Protein AF-A0A254NMB7-F1 (afdb_monomer)

Solvent-accessible surface area (backbone atoms only — not comparable to full-atom values): 12214 Å² total; per-residue (Å²): 80,85,93,70,48,26,60,53,84,47,63,88,70,36,55,64,56,48,55,51,39,53,51,48,52,52,51,42,55,35,35,54,48,12,36,52,38,33,51,54,47,41,54,46,44,50,55,43,41,55,53,49,50,54,44,48,53,48,48,52,51,45,47,51,51,50,59,56,57,70,42,89,87,61,52,75,69,55,46,53,52,52,34,50,51,32,39,50,50,21,53,48,44,46,46,50,66,71,66,45,54,56,96,86,42,46,47,51,48,71,43,76,28,50,62,42,78,83,78,47,64,51,72,47,76,29,53,80,62,87,64,68,57,79,45,37,66,86,57,51,71,66,51,48,51,53,22,48,54,51,52,50,52,52,45,50,53,41,52,55,50,40,54,52,39,52,55,48,36,54,52,41,52,55,49,43,52,54,48,48,56,51,36,43,71,64,33,44,45,64,62,70,62,52,50,53,51,50,52,52,50,51,52,50,51,53,51,47,52,55,48,50,52,47,61,64,46,54,60,52,59,53,54,62,69,76,103

Nearest PDB structures (foldseek):
  8cxm-assembly1_B  TM=9.038E-01  e=1.400E-15  Escherichia coli K-12
  8jmv-assembly1_A  TM=8.835E-01  e=6.145E-16  Bacillus amyloliquefaciens
  6pwb-assembly1_AR  TM=8.436E-01  e=2.310E-13  Leptospira biflexa serovar Patoc strain 'Patoc 1 (Paris)'
  6xl0-assembly1_A  TM=8.726E-01  e=6.246E-11  Caulobacter vibrioides NA1000
  6xky-assembly1_A  TM=8.806E-01  e=8.683E-11  Caulobacter vibrioides NA1000

pLDDT: mean 89.44, std 7.6, range [47.69, 96.69]

Foldseek 3Di:
DLVVLWQCDDCVSPVVLVVLLVVLVLQLVQLVVLLVLLVLLLVLLVLLLVLLVLLLVLLVVLLVLLVVLPDPPDDPVRLVVSQVSQQVSLVVNQCSQVVRDDVNHGLQDKDWRRNGNPRDTDIDHHQDPPQSHNGGSPDDSVSSVVNSVSSVVSSVSSVVSSVVSVVSSVVSVVVSVVSVVVSCVSIGDDNVVVVVVVVVVVVVVVVVVVVVVVVVCVVVVVVVVVD

Mean predicted aligned error: 8.17 Å

Sequence (227 aa):
KLSSGLRINRAADDAAGLSISEKMRGQIRGLEQAQRNVQDGISFAQTAEGAMNEVSSMLGRMKELNVQKENGTYSTSDTANIDSELKALGSQIDSIMTNTKFNNIAITSDVKIQADDNSFQITIKGVSTSGFKNLNASSKLSAISSAIEKVATQRSNLGAVQNRLEYTSNNLGTTVENLTASESRIRDTDMAKEMVALSKNNILLQASQSMLAQANQSPQGVLSLLR

Structure (mmCIF, N/CA/C/O backbone):
data_AF-A0A254NMB7-F1
#
_entry.id   AF-A0A254NMB7-F1
#
loop_
_atom_site.group_PDB
_atom_site.id
_atom_site.type_symbol
_atom_site.label_atom_id
_atom_site.label_alt_id
_atom_site.label_comp_id
_atom_site.label_asym_id
_atom_site.label_entity_id
_atom_site.label_seq_id
_atom_site.pdbx_PDB_ins_code
_atom_site.Cartn_x
_atom_site.Cartn_y
_atom_site.Cartn_z
_atom_site.occupancy
_atom_site.B_iso_or_equiv
_atom_site.auth_seq_id
_atom_site.auth_comp_id
_atom_site.auth_asym_id
_atom_site.auth_atom_id
_atom_site.pdbx_PDB_model_num
ATOM 1 N N . LYS A 1 1 ? -14.527 -4.360 38.281 1.00 77.25 1 LYS A N 1
ATOM 2 C CA . LYS A 1 1 ? -14.644 -2.956 37.838 1.00 77.25 1 LYS A CA 1
ATOM 3 C C . LYS A 1 1 ? -13.304 -2.255 38.002 1.00 77.25 1 LYS A C 1
ATOM 5 O O . LYS A 1 1 ? -12.603 -2.180 37.014 1.00 77.25 1 LYS A O 1
ATOM 10 N N . LEU A 1 2 ? -12.834 -1.945 39.216 1.00 83.38 2 LEU A N 1
ATOM 11 C CA . LEU A 1 2 ? -11.512 -1.309 39.411 1.00 83.38 2 LEU A CA 1
ATOM 12 C C . LEU A 1 2 ? -10.311 -2.116 38.888 1.00 83.38 2 LEU A C 1
ATOM 14 O O . LEU A 1 2 ? -9.462 -1.565 38.206 1.00 83.38 2 LEU A O 1
ATOM 18 N N . SER A 1 3 ? -10.254 -3.427 39.147 1.00 87.94 3 SER A N 1
ATOM 19 C CA . SER A 1 3 ? -9.149 -4.266 38.646 1.00 87.94 3 SER A CA 1
ATOM 20 C C . SER A 1 3 ? -9.195 -4.506 37.133 1.00 87.94 3 SER A C 1
ATOM 22 O O . SER A 1 3 ? -8.170 -4.847 36.556 1.00 87.94 3 SER A O 1
ATOM 24 N N . SER A 1 4 ? -10.368 -4.392 36.503 1.00 87.44 4 SER A N 1
ATOM 25 C CA . SER A 1 4 ? -10.533 -4.625 35.064 1.00 87.44 4 SER A CA 1
ATOM 26 C C . SER A 1 4 ? -10.548 -3.334 34.246 1.00 87.44 4 SER A C 1
ATOM 28 O O . SER A 1 4 ? -10.407 -3.414 33.037 1.00 87.44 4 SER A O 1
ATOM 30 N N . GLY A 1 5 ? -10.773 -2.173 34.870 1.00 90.44 5 GLY A N 1
ATOM 31 C CA . GLY A 1 5 ? -11.003 -0.890 34.192 1.00 90.44 5 GLY A CA 1
ATOM 32 C C . GLY A 1 5 ? -12.333 -0.795 33.429 1.00 90.44 5 GLY A C 1
ATOM 33 O O . GLY A 1 5 ? -12.636 0.243 32.850 1.00 90.44 5 GLY A O 1
ATOM 34 N N . LEU A 1 6 ? -13.141 -1.863 33.437 1.00 91.81 6 LEU A N 1
ATOM 35 C CA . LEU A 1 6 ? -14.352 -1.997 32.625 1.00 91.81 6 LEU A CA 1
ATOM 36 C C . LEU A 1 6 ? -15.619 -1.976 33.483 1.00 91.81 6 LEU A C 1
ATOM 38 O O . LEU A 1 6 ? -15.706 -2.640 34.527 1.00 91.81 6 LEU A O 1
ATOM 42 N N . ARG A 1 7 ? -16.622 -1.240 32.996 1.00 90.56 7 ARG A N 1
ATOM 43 C CA . ARG A 1 7 ? -17.985 -1.145 33.529 1.00 90.56 7 ARG A CA 1
ATOM 44 C C . ARG A 1 7 ? -18.768 -2.426 33.295 1.00 90.56 7 ARG A C 1
ATOM 46 O O . ARG A 1 7 ? -19.479 -2.859 34.202 1.00 90.56 7 ARG A O 1
ATOM 53 N N . ILE A 1 8 ? -18.610 -3.003 32.104 1.00 89.06 8 ILE A N 1
ATOM 54 C CA . ILE A 1 8 ? -19.305 -4.207 31.639 1.00 89.06 8 ILE A CA 1
ATOM 55 C C . ILE A 1 8 ? -18.268 -5.326 31.515 1.00 89.06 8 ILE A C 1
ATOM 57 O O . ILE A 1 8 ? -17.443 -5.320 30.598 1.00 89.06 8 ILE A O 1
ATOM 61 N N . ASN A 1 9 ? -18.289 -6.274 32.454 1.00 85.44 9 ASN A N 1
ATOM 62 C CA . ASN A 1 9 ? -17.325 -7.379 32.502 1.00 85.44 9 ASN A CA 1
ATOM 63 C C . ASN A 1 9 ? -17.981 -8.733 32.201 1.00 85.44 9 ASN A C 1
ATOM 65 O O . ASN A 1 9 ? -17.317 -9.653 31.724 1.00 85.44 9 ASN A O 1
ATOM 69 N N . ARG A 1 10 ? -19.279 -8.870 32.485 1.00 89.50 10 ARG A N 1
ATOM 70 C CA . ARG A 1 10 ? -20.093 -10.052 32.171 1.00 89.50 10 ARG A CA 1
ATOM 71 C C . ARG A 1 10 ? -21.391 -9.616 31.496 1.00 89.50 10 ARG A C 1
ATOM 73 O O . ARG A 1 10 ? -21.859 -8.504 31.712 1.00 89.50 10 ARG A O 1
ATOM 80 N N . ALA A 1 11 ? -22.023 -10.520 30.747 1.00 89.75 11 ALA A N 1
ATOM 81 C CA . ALA A 1 11 ? -23.315 -10.254 30.099 1.00 89.75 11 ALA A CA 1
ATOM 82 C C . ALA A 1 11 ? -24.433 -9.874 31.090 1.00 89.75 11 ALA A C 1
ATOM 84 O O . ALA A 1 11 ? -25.385 -9.203 30.710 1.00 89.75 11 ALA A O 1
ATOM 85 N N . ALA A 1 12 ? -24.299 -10.272 32.360 1.00 91.69 12 ALA A N 1
ATOM 86 C CA . ALA A 1 12 ? -25.220 -9.904 33.431 1.00 91.69 12 ALA A CA 1
ATOM 87 C C . ALA A 1 12 ? -25.124 -8.425 33.858 1.00 91.69 12 ALA A C 1
ATOM 89 O O . ALA A 1 12 ? -26.062 -7.928 34.471 1.00 91.69 12 ALA A O 1
ATOM 90 N N . ASP A 1 13 ? -24.017 -7.731 33.556 1.00 89.50 13 ASP A N 1
ATOM 91 C CA . ASP A 1 13 ? -23.843 -6.319 33.920 1.00 89.50 13 ASP A CA 1
ATOM 92 C C . ASP A 1 13 ? -24.641 -5.400 32.977 1.00 89.50 13 ASP A C 1
ATOM 94 O O . ASP A 1 13 ? -25.280 -4.456 33.435 1.00 89.50 13 ASP A O 1
ATOM 98 N N . ASP A 1 14 ? -24.592 -5.681 31.669 1.00 91.38 14 ASP A N 1
ATOM 99 C CA . ASP A 1 14 ? -25.371 -5.019 30.614 1.00 91.38 14 ASP A CA 1
ATOM 100 C C . ASP A 1 14 ? -25.292 -5.842 29.313 1.00 91.38 14 ASP A C 1
ATOM 102 O O . ASP A 1 14 ? -24.286 -5.822 28.596 1.00 91.38 14 ASP A O 1
ATOM 106 N N . ALA A 1 15 ? -26.356 -6.584 29.000 1.00 90.81 15 ALA A N 1
ATOM 107 C CA . ALA A 1 15 ? -26.398 -7.452 27.824 1.00 90.81 15 ALA A CA 1
ATOM 108 C C . ALA A 1 15 ? -26.393 -6.665 26.499 1.00 90.81 15 ALA A C 1
ATOM 110 O O . ALA A 1 15 ? -25.768 -7.092 25.524 1.00 90.81 15 ALA A O 1
ATOM 111 N N . ALA A 1 16 ? -27.061 -5.508 26.459 1.00 91.06 16 ALA A N 1
ATOM 112 C CA . ALA A 1 16 ? -27.144 -4.682 25.257 1.00 91.06 16 ALA A CA 1
ATOM 113 C C . ALA A 1 16 ? -25.815 -3.955 24.999 1.00 91.06 16 ALA A C 1
ATOM 115 O O . ALA A 1 16 ? -25.289 -4.008 23.884 1.00 91.06 16 ALA A O 1
ATOM 116 N N . GLY A 1 17 ? -25.228 -3.352 26.038 1.00 91.31 17 GLY A N 1
ATOM 117 C CA . GLY A 1 17 ? -23.925 -2.689 25.964 1.00 91.31 17 GLY A CA 1
ATOM 118 C C . GLY A 1 17 ? -22.784 -3.648 25.612 1.00 91.31 17 GLY A C 1
ATOM 119 O O . GLY A 1 17 ? -21.901 -3.298 24.823 1.00 91.31 17 GLY A O 1
ATOM 120 N N . LEU A 1 18 ? -22.827 -4.893 26.104 1.00 92.25 18 LEU A N 1
ATOM 121 C CA . LEU A 1 18 ? -21.862 -5.920 25.706 1.00 92.25 18 LEU A CA 1
ATOM 122 C C . LEU A 1 18 ? -21.987 -6.269 24.213 1.00 92.25 18 LEU A C 1
ATOM 124 O O . LEU A 1 18 ? -20.982 -6.316 23.513 1.00 92.25 18 LEU A O 1
ATOM 128 N N . SER A 1 19 ? -23.206 -6.456 23.694 1.00 93.56 19 SER A N 1
ATOM 129 C CA . SER A 1 19 ? -23.401 -6.772 22.270 1.00 93.56 19 SER A CA 1
ATOM 130 C C . SER A 1 19 ? -22.919 -5.647 21.346 1.00 93.56 19 SER A C 1
ATOM 132 O O . SER A 1 19 ? -22.283 -5.913 20.325 1.00 93.56 19 SER A O 1
ATOM 134 N N . ILE A 1 20 ? -23.192 -4.389 21.705 1.00 92.75 20 ILE A N 1
ATOM 135 C CA . ILE A 1 20 ? -22.761 -3.224 20.921 1.00 92.75 20 ILE A CA 1
ATOM 136 C C . ILE A 1 20 ? -21.234 -3.081 20.960 1.00 92.75 20 ILE A C 1
ATOM 138 O O . ILE A 1 20 ? -20.619 -2.900 19.911 1.00 92.75 20 ILE A O 1
ATOM 142 N N . SER A 1 21 ? -20.616 -3.206 22.139 1.00 93.06 21 SER A N 1
ATOM 143 C CA . SER A 1 21 ? -19.156 -3.089 22.276 1.00 93.06 21 SER A CA 1
ATOM 144 C C . SER A 1 21 ? -18.401 -4.208 21.554 1.00 93.06 21 SER A C 1
ATOM 146 O O . SER A 1 21 ? -17.383 -3.935 20.925 1.00 93.06 21 SER A O 1
ATOM 148 N N . GLU A 1 22 ? -18.909 -5.443 21.545 1.00 92.88 22 GLU A N 1
ATOM 149 C CA . GLU A 1 22 ? -18.295 -6.533 20.772 1.00 92.88 22 GLU A CA 1
ATOM 150 C C . GLU A 1 22 ? -18.397 -6.299 19.254 1.00 92.88 22 GLU A C 1
ATOM 152 O O . GLU A 1 22 ? -17.426 -6.535 18.533 1.00 92.88 22 GLU A O 1
ATOM 157 N N . LYS A 1 23 ? -19.515 -5.743 18.759 1.00 92.69 23 LYS A N 1
ATOM 158 C CA . LYS A 1 23 ? -19.621 -5.318 17.350 1.00 92.69 23 LYS A CA 1
ATOM 159 C C . LYS A 1 23 ? -18.624 -4.209 17.016 1.00 92.69 23 LYS A C 1
ATOM 161 O O . LYS A 1 23 ? -17.918 -4.321 16.019 1.00 92.69 23 LYS A O 1
ATOM 166 N N . MET A 1 24 ? -18.529 -3.178 17.860 1.00 94.25 24 MET A N 1
ATOM 167 C CA . MET A 1 24 ? -17.571 -2.081 17.670 1.00 94.25 24 MET A CA 1
ATOM 168 C C . MET A 1 24 ? -16.125 -2.584 17.700 1.00 94.25 24 MET A C 1
ATOM 170 O O . MET A 1 24 ? -15.329 -2.181 16.862 1.00 94.25 24 MET A O 1
ATOM 174 N N . ARG A 1 25 ? -15.781 -3.519 18.592 1.00 93.81 25 ARG A N 1
ATOM 175 C CA . ARG A 1 25 ? -14.450 -4.148 18.620 1.00 93.81 25 ARG A CA 1
ATOM 176 C C . ARG A 1 25 ? -14.144 -4.954 17.365 1.00 93.81 25 ARG A C 1
ATOM 178 O O . ARG A 1 25 ? -13.009 -4.917 16.896 1.00 93.81 25 ARG A O 1
ATOM 185 N N . GLY A 1 26 ? -15.130 -5.680 16.837 1.00 93.62 26 GLY A N 1
ATOM 186 C CA . GLY A 1 26 ? -15.008 -6.366 15.552 1.00 93.62 26 GLY A CA 1
ATOM 187 C C . GLY A 1 26 ? -14.670 -5.383 14.433 1.00 93.62 26 GLY A C 1
ATOM 188 O O . GLY A 1 26 ? -13.656 -5.553 13.761 1.00 93.62 26 GLY A O 1
ATOM 189 N N . GLN A 1 27 ? -15.449 -4.303 14.335 1.00 92.50 27 GLN A N 1
ATOM 190 C CA . GLN A 1 27 ? -15.246 -3.243 13.345 1.00 92.50 27 GLN A CA 1
ATOM 191 C C . GLN A 1 27 ? -13.888 -2.551 13.496 1.00 92.50 27 GLN A C 1
ATOM 193 O O . GLN A 1 27 ? -13.180 -2.393 12.512 1.00 92.50 27 GLN A O 1
ATOM 198 N N . ILE A 1 28 ? -13.479 -2.186 14.715 1.00 93.88 28 ILE A N 1
ATOM 199 C CA . ILE A 1 28 ? -12.174 -1.556 14.976 1.00 93.88 28 ILE A CA 1
ATOM 200 C C . ILE A 1 28 ? -11.036 -2.451 14.479 1.00 93.88 28 ILE A C 1
ATOM 202 O O . ILE A 1 28 ? -10.184 -1.992 13.724 1.00 93.88 28 ILE A O 1
ATOM 206 N N . ARG A 1 29 ? -11.053 -3.748 14.815 1.00 93.69 29 ARG A N 1
ATOM 207 C CA . ARG A 1 29 ? -10.028 -4.698 14.348 1.00 93.69 29 ARG A CA 1
ATOM 208 C C . ARG A 1 29 ? -10.033 -4.858 12.827 1.00 93.69 29 ARG A C 1
ATOM 210 O O . ARG A 1 29 ? -8.962 -4.951 12.226 1.00 93.69 29 ARG A O 1
ATOM 217 N N . GLY A 1 30 ? -11.219 -4.893 12.215 1.00 93.62 30 GLY A N 1
ATOM 218 C CA . GLY A 1 30 ? -11.382 -4.944 10.762 1.00 93.62 30 GLY A CA 1
ATOM 219 C C . GLY A 1 30 ? -10.795 -3.708 10.077 1.00 93.62 30 GLY A C 1
ATOM 220 O O . GLY A 1 30 ? -9.983 -3.836 9.161 1.00 93.62 30 GLY A O 1
ATOM 221 N N . LEU A 1 31 ? -11.123 -2.514 10.575 1.00 93.38 31 LEU A N 1
ATOM 222 C CA . LEU A 1 31 ? -10.647 -1.234 10.047 1.00 93.38 31 LEU A CA 1
ATOM 223 C C . LEU A 1 31 ? -9.141 -1.022 10.267 1.00 93.38 31 LEU A C 1
ATOM 225 O O . LEU A 1 31 ? -8.463 -0.535 9.366 1.00 93.38 31 LEU A O 1
ATOM 229 N N . GLU A 1 32 ? -8.586 -1.439 11.407 1.00 94.31 32 GLU A N 1
ATOM 230 C CA . GLU A 1 32 ? -7.135 -1.422 11.643 1.00 94.31 32 GLU A CA 1
ATOM 231 C C . GLU A 1 32 ? -6.387 -2.333 10.658 1.00 94.31 32 GLU A C 1
ATOM 233 O O . GLU A 1 32 ? -5.324 -1.973 10.148 1.00 94.31 32 GLU A O 1
ATOM 238 N N . GLN A 1 33 ? -6.934 -3.520 10.365 1.00 94.44 33 GLN A N 1
ATOM 239 C CA . GLN A 1 33 ? -6.365 -4.394 9.340 1.00 94.44 33 GLN A CA 1
ATOM 240 C C . GLN A 1 33 ? -6.514 -3.783 7.944 1.00 94.44 33 GLN A C 1
ATOM 242 O O . GLN A 1 33 ? -5.568 -3.837 7.162 1.00 94.44 33 GLN A O 1
ATOM 247 N N . ALA A 1 34 ? -7.658 -3.167 7.639 1.00 94.25 34 ALA A N 1
ATOM 248 C CA . ALA A 1 34 ? -7.861 -2.452 6.385 1.00 94.25 34 ALA A CA 1
ATOM 249 C C . ALA A 1 34 ? -6.854 -1.303 6.218 1.00 94.25 34 ALA A C 1
ATOM 251 O O . ALA A 1 34 ? -6.295 -1.140 5.137 1.00 94.25 34 ALA A O 1
ATOM 252 N N . GLN A 1 35 ? -6.546 -0.559 7.284 1.00 94.06 35 GLN A N 1
ATOM 253 C CA . GLN A 1 35 ? -5.537 0.500 7.257 1.00 94.06 35 GLN A CA 1
ATOM 254 C C . GLN A 1 35 ? -4.141 -0.054 6.939 1.00 94.06 35 GLN A C 1
ATOM 256 O O . GLN A 1 35 ? -3.446 0.508 6.093 1.00 94.06 35 GLN A O 1
ATOM 261 N N . ARG A 1 36 ? -3.749 -1.184 7.546 1.00 94.44 36 ARG A N 1
ATOM 262 C CA . ARG A 1 36 ? -2.491 -1.875 7.205 1.00 94.44 36 ARG A CA 1
ATOM 263 C C . ARG A 1 36 ? -2.471 -2.331 5.745 1.00 94.44 36 ARG A C 1
ATOM 265 O O . ARG A 1 36 ? -1.516 -2.042 5.035 1.00 94.44 36 ARG A O 1
ATOM 272 N N . ASN A 1 37 ? -3.558 -2.934 5.262 1.00 93.31 37 ASN A N 1
ATOM 273 C CA . ASN A 1 37 ? -3.672 -3.339 3.857 1.00 93.31 37 ASN A CA 1
ATOM 274 C C . ASN A 1 37 ? -3.543 -2.135 2.901 1.00 93.31 37 ASN A C 1
ATOM 276 O O . ASN A 1 37 ? -2.936 -2.243 1.837 1.00 93.31 37 ASN A O 1
ATOM 280 N N . VAL A 1 38 ? -4.123 -0.983 3.260 1.00 94.75 38 VAL A N 1
ATOM 281 C CA . VAL A 1 38 ? -4.009 0.266 2.491 1.00 94.75 38 VAL A CA 1
ATOM 282 C C . VAL A 1 38 ? -2.561 0.756 2.454 1.00 94.75 38 VAL A C 1
ATOM 284 O O . VAL A 1 38 ? -2.094 1.140 1.382 1.00 94.75 38 VAL A O 1
ATOM 287 N N . GLN A 1 39 ? -1.834 0.688 3.572 1.00 94.69 39 GLN A N 1
ATOM 288 C CA . GLN A 1 39 ? -0.406 1.022 3.626 1.00 94.69 39 GLN A CA 1
ATOM 289 C C . GLN A 1 39 ? 0.436 0.088 2.746 1.00 94.69 39 GLN A C 1
ATOM 291 O O . GLN A 1 39 ? 1.246 0.574 1.957 1.00 94.69 39 GLN A O 1
ATOM 296 N N . ASP A 1 40 ? 0.178 -1.223 2.783 1.00 94.81 40 ASP A N 1
ATOM 297 C CA . ASP A 1 40 ? 0.832 -2.187 1.888 1.00 94.81 40 ASP A CA 1
ATOM 298 C C . ASP A 1 40 ? 0.542 -1.868 0.410 1.00 94.81 40 ASP A C 1
ATOM 300 O O . ASP A 1 40 ? 1.425 -1.947 -0.449 1.00 94.81 40 ASP A O 1
ATOM 304 N N . GLY A 1 41 ? -0.690 -1.444 0.106 1.00 93.56 41 GLY A N 1
ATOM 305 C CA . GLY A 1 41 ? -1.085 -0.969 -1.219 1.00 93.56 41 GLY A CA 1
ATOM 306 C C . GLY A 1 41 ? -0.312 0.272 -1.674 1.00 93.56 41 GLY A C 1
ATOM 307 O O . GLY A 1 41 ? 0.096 0.347 -2.835 1.00 93.56 41 GLY A O 1
ATOM 308 N N . ILE A 1 42 ? -0.063 1.223 -0.767 1.00 94.31 42 ILE A N 1
ATOM 309 C CA . ILE A 1 42 ? 0.774 2.402 -1.039 1.00 94.31 42 ILE A CA 1
ATOM 310 C C . ILE A 1 42 ? 2.209 1.961 -1.345 1.00 94.31 42 ILE A C 1
ATOM 312 O O . ILE A 1 42 ? 2.765 2.375 -2.363 1.00 94.31 42 ILE A O 1
ATOM 316 N N . SER A 1 43 ? 2.791 1.067 -0.539 1.00 95.44 43 SER A N 1
ATOM 317 C CA . SER A 1 43 ? 4.144 0.544 -0.773 1.00 95.44 43 SER A CA 1
ATOM 318 C C . SER A 1 43 ? 4.270 -0.205 -2.105 1.00 95.44 43 SER A C 1
ATOM 320 O O . SER A 1 43 ? 5.263 -0.037 -2.823 1.00 95.44 43 SER A O 1
ATOM 322 N N . PHE A 1 44 ? 3.249 -0.980 -2.490 1.00 94.25 44 PHE A N 1
ATOM 323 C CA . PHE A 1 44 ? 3.188 -1.618 -3.806 1.00 94.25 44 PHE A CA 1
ATOM 324 C C . PHE A 1 44 ? 3.182 -0.576 -4.935 1.00 94.25 44 PHE A C 1
ATOM 326 O O . PHE A 1 44 ? 3.976 -0.669 -5.876 1.00 94.25 44 PHE A O 1
ATOM 333 N N . ALA A 1 45 ? 2.319 0.440 -4.833 1.00 93.06 45 ALA A N 1
ATOM 334 C CA . ALA A 1 45 ? 2.206 1.492 -5.840 1.00 93.06 45 ALA A CA 1
ATOM 335 C C . ALA A 1 45 ? 3.494 2.327 -5.965 1.00 93.06 45 ALA A C 1
ATOM 337 O O . ALA A 1 45 ? 3.882 2.665 -7.082 1.00 93.06 45 ALA A O 1
ATOM 338 N N . GLN A 1 46 ? 4.182 2.612 -4.856 1.00 94.44 46 GLN A N 1
ATOM 339 C CA . GLN A 1 46 ? 5.481 3.299 -4.848 1.00 94.44 46 GLN A CA 1
ATOM 340 C C . GLN A 1 46 ? 6.585 2.452 -5.491 1.00 94.44 46 GLN A C 1
ATOM 342 O O . GLN A 1 46 ? 7.388 2.965 -6.268 1.00 94.44 46 GLN A O 1
ATOM 347 N N . THR A 1 47 ? 6.599 1.140 -5.231 1.00 94.62 47 THR A N 1
ATOM 348 C CA . THR A 1 47 ? 7.551 0.215 -5.870 1.00 94.62 47 THR A CA 1
ATOM 349 C C . THR A 1 47 ? 7.359 0.198 -7.390 1.00 94.62 47 THR A C 1
ATOM 351 O O . THR A 1 47 ? 8.328 0.260 -8.150 1.00 94.62 47 THR A O 1
ATOM 354 N N . ALA A 1 48 ? 6.102 0.161 -7.845 1.00 93.25 48 ALA A N 1
ATOM 355 C CA . ALA A 1 48 ? 5.773 0.248 -9.264 1.00 93.25 48 ALA A CA 1
ATOM 356 C C . ALA A 1 48 ? 6.161 1.610 -9.865 1.00 93.25 48 ALA A C 1
ATOM 358 O O . ALA A 1 48 ? 6.729 1.655 -10.956 1.00 93.25 48 ALA A O 1
ATOM 359 N N . GLU A 1 49 ? 5.905 2.714 -9.161 1.00 93.12 49 GLU A N 1
ATOM 360 C CA . GLU A 1 49 ? 6.273 4.055 -9.621 1.00 93.12 49 GLU A CA 1
ATOM 361 C C . GLU A 1 49 ? 7.792 4.232 -9.748 1.00 93.12 49 GLU A C 1
ATOM 363 O O . GLU A 1 49 ? 8.255 4.764 -10.759 1.00 93.12 49 GLU A O 1
ATOM 368 N N . GLY A 1 50 ? 8.570 3.742 -8.780 1.00 94.06 50 GLY A N 1
ATOM 369 C CA . GLY A 1 50 ? 10.032 3.777 -8.833 1.00 94.06 50 GLY A CA 1
ATOM 370 C C . GLY A 1 50 ? 10.573 3.060 -10.071 1.00 94.06 50 GLY A C 1
ATOM 371 O O . GLY A 1 50 ? 11.368 3.627 -10.820 1.00 94.06 50 GLY A O 1
ATOM 372 N N . ALA A 1 51 ? 10.059 1.862 -10.363 1.00 93.12 51 ALA A N 1
ATOM 373 C CA . ALA A 1 51 ? 10.404 1.144 -11.590 1.00 93.12 51 ALA A CA 1
ATOM 374 C C . ALA A 1 51 ? 10.004 1.919 -12.859 1.00 93.12 51 ALA A C 1
ATOM 376 O O . ALA A 1 51 ? 10.769 1.969 -13.822 1.00 93.12 51 ALA A O 1
ATOM 377 N N . MET A 1 52 ? 8.835 2.567 -12.864 1.00 92.44 52 MET A N 1
ATOM 378 C CA . MET A 1 52 ? 8.397 3.400 -13.992 1.00 92.44 52 MET A CA 1
ATOM 379 C C . MET A 1 52 ? 9.258 4.649 -14.183 1.00 92.44 52 MET A C 1
ATOM 381 O O . MET A 1 52 ? 9.401 5.121 -15.313 1.00 92.44 52 MET A O 1
ATOM 385 N N . ASN A 1 53 ? 9.837 5.190 -13.113 1.00 94.19 53 ASN A N 1
ATOM 386 C CA . ASN A 1 53 ? 10.752 6.318 -13.207 1.00 94.19 53 ASN A CA 1
ATOM 387 C C . ASN A 1 53 ? 12.056 5.917 -13.914 1.00 94.19 53 ASN A C 1
ATOM 389 O O . ASN A 1 53 ? 12.471 6.593 -14.853 1.00 94.19 53 ASN A O 1
ATOM 393 N N . GLU A 1 54 ? 12.633 4.767 -13.554 1.00 94.50 54 GLU A N 1
ATOM 394 C CA . GLU A 1 54 ? 13.818 4.223 -14.232 1.00 94.50 54 GLU A CA 1
ATOM 395 C C . GLU A 1 54 ? 13.545 3.907 -15.708 1.00 94.50 54 GLU A C 1
ATOM 397 O O . GLU A 1 54 ? 14.323 4.279 -16.590 1.00 94.50 54 GLU A O 1
ATOM 402 N N . VAL A 1 55 ? 12.391 3.298 -16.009 1.00 93.06 55 VAL A N 1
ATOM 403 C CA . VAL A 1 55 ? 11.963 3.060 -17.397 1.00 93.06 55 VAL A CA 1
ATOM 404 C C . VAL A 1 55 ? 11.824 4.376 -18.166 1.00 93.06 55 VAL A C 1
ATOM 406 O O . VAL A 1 55 ? 12.290 4.470 -19.300 1.00 93.06 55 VAL A O 1
ATOM 409 N N . SER A 1 56 ? 11.245 5.415 -17.560 1.00 93.62 56 SER A N 1
ATOM 410 C CA . SER A 1 56 ? 11.121 6.737 -18.185 1.00 93.62 56 SER A CA 1
ATOM 411 C C . SER A 1 56 ? 12.485 7.359 -18.506 1.00 93.62 56 SER A C 1
ATOM 413 O O . SER A 1 56 ? 12.659 7.904 -19.598 1.00 93.62 56 SER A O 1
ATOM 415 N N . SER A 1 57 ? 13.454 7.267 -17.591 1.00 95.25 57 SER A N 1
ATOM 416 C CA . SER A 1 57 ? 14.819 7.773 -17.796 1.00 95.25 57 SER A CA 1
ATOM 417 C C . SER A 1 57 ? 15.530 7.038 -18.934 1.00 95.25 57 SER A C 1
ATOM 419 O O . SER A 1 57 ? 16.103 7.674 -19.822 1.00 95.25 57 SER A O 1
ATOM 421 N N . MET A 1 58 ? 15.424 5.704 -18.974 1.00 93.81 58 MET A N 1
ATOM 422 C CA . MET A 1 58 ? 15.991 4.898 -20.059 1.00 93.81 58 MET A CA 1
ATOM 423 C C . MET A 1 58 ? 15.336 5.202 -21.408 1.00 93.81 58 MET A C 1
ATOM 425 O O . MET A 1 58 ? 16.044 5.351 -22.399 1.00 93.81 58 MET A O 1
ATOM 429 N N . LEU A 1 59 ? 14.011 5.364 -21.467 1.00 92.31 59 LEU A N 1
ATOM 430 C CA . LEU A 1 59 ? 13.319 5.757 -22.700 1.00 92.31 59 LEU A CA 1
ATOM 431 C C . LEU A 1 59 ? 13.735 7.153 -23.180 1.00 92.31 59 LEU A C 1
ATOM 433 O O . LEU A 1 59 ? 13.870 7.369 -24.385 1.00 92.31 59 LEU A O 1
ATOM 437 N N . GLY A 1 60 ? 13.973 8.089 -22.256 1.00 93.88 60 GLY A N 1
ATOM 438 C CA . GLY A 1 60 ? 14.545 9.400 -22.566 1.00 93.88 60 GLY A CA 1
ATOM 439 C C . GLY A 1 60 ? 15.928 9.282 -23.210 1.00 93.88 60 GLY A C 1
ATOM 440 O O . GLY A 1 60 ? 16.160 9.863 -24.271 1.00 93.88 60 GLY A O 1
ATOM 441 N N . ARG A 1 61 ? 16.804 8.447 -22.637 1.00 94.88 61 ARG A N 1
ATOM 442 C CA . ARG A 1 61 ? 18.124 8.143 -23.208 1.00 94.88 61 ARG A CA 1
ATOM 443 C C . ARG A 1 61 ? 18.024 7.453 -24.571 1.00 94.88 61 ARG A C 1
ATOM 445 O O . ARG A 1 61 ? 18.715 7.841 -25.507 1.00 94.88 61 ARG A O 1
ATOM 452 N N . MET A 1 62 ? 17.123 6.482 -24.729 1.00 92.69 62 MET A N 1
ATOM 453 C CA . MET A 1 62 ? 16.884 5.827 -26.021 1.00 92.69 62 MET A CA 1
ATOM 454 C C . MET A 1 62 ? 16.399 6.821 -27.082 1.00 92.69 62 MET A C 1
ATOM 456 O O . MET A 1 62 ? 16.784 6.715 -28.244 1.00 92.69 62 MET A O 1
ATOM 460 N N . LYS A 1 63 ? 15.576 7.806 -26.700 1.00 92.19 63 LYS A N 1
ATOM 461 C CA . LYS A 1 63 ? 15.132 8.873 -27.602 1.00 92.19 63 LYS A CA 1
ATOM 462 C C . LYS A 1 63 ? 16.304 9.742 -28.062 1.00 92.19 63 LYS A C 1
ATOM 464 O O . LYS A 1 63 ? 16.395 10.021 -29.253 1.00 92.19 63 LYS A O 1
ATOM 469 N N . GLU A 1 64 ? 17.183 10.145 -27.145 1.00 93.00 64 GLU A N 1
ATOM 470 C CA . GLU A 1 64 ? 18.396 10.918 -27.450 1.00 93.00 64 GLU A CA 1
ATOM 471 C C . GLU A 1 64 ? 19.294 10.174 -28.448 1.00 93.00 64 GLU A C 1
ATOM 473 O O . GLU A 1 64 ? 19.630 10.713 -29.501 1.00 93.00 64 GLU A O 1
ATOM 478 N N . LEU A 1 65 ? 19.592 8.904 -28.163 1.00 92.00 65 LEU A N 1
ATOM 479 C CA . LEU A 1 65 ? 20.409 8.042 -29.017 1.00 92.00 65 LEU A CA 1
ATOM 480 C C . LEU A 1 65 ? 19.791 7.828 -30.402 1.00 92.00 65 LEU A C 1
ATOM 482 O O . LEU A 1 65 ? 20.500 7.863 -31.404 1.00 92.00 65 LEU A O 1
ATOM 486 N N . ASN A 1 66 ? 18.468 7.655 -30.484 1.00 89.50 66 ASN A N 1
ATOM 487 C CA . ASN A 1 66 ? 17.786 7.555 -31.772 1.00 89.50 66 ASN A CA 1
ATOM 488 C C . ASN A 1 66 ? 17.885 8.857 -32.572 1.00 89.50 66 ASN A C 1
ATOM 490 O O . ASN A 1 66 ? 18.146 8.806 -33.766 1.00 89.50 66 ASN A O 1
ATOM 494 N N . VAL A 1 67 ? 17.714 10.021 -31.939 1.00 90.69 67 VAL A N 1
ATOM 495 C CA . VAL A 1 67 ? 17.894 11.315 -32.623 1.00 90.69 67 VAL A CA 1
ATOM 496 C C . VAL A 1 67 ? 19.339 11.483 -33.097 1.00 90.69 67 VAL A C 1
ATOM 498 O O . VAL A 1 67 ? 19.565 11.950 -34.211 1.00 90.69 67 VAL A O 1
ATOM 501 N N . GLN A 1 68 ? 20.312 11.059 -32.289 1.00 89.62 68 GLN A N 1
ATOM 502 C CA . GLN A 1 68 ? 21.723 11.077 -32.660 1.00 89.62 68 GLN A CA 1
ATOM 503 C C . GLN A 1 68 ? 22.002 10.162 -33.861 1.00 89.62 68 GLN A C 1
ATOM 505 O O . GLN A 1 68 ? 22.673 10.579 -34.800 1.00 89.62 68 GLN A O 1
ATOM 510 N N . LYS A 1 69 ? 21.450 8.945 -33.871 1.00 87.56 69 LYS A N 1
ATOM 511 C CA . LYS A 1 69 ? 21.604 7.974 -34.964 1.00 87.56 69 LYS A CA 1
ATOM 512 C C . LYS A 1 69 ? 21.058 8.482 -36.302 1.00 87.56 69 LYS A C 1
ATOM 514 O O . LYS A 1 69 ? 21.640 8.184 -37.339 1.00 87.56 69 LYS A O 1
ATOM 519 N N . GLU A 1 70 ? 19.961 9.237 -36.283 1.00 86.00 70 GLU A N 1
ATOM 520 C CA . GLU A 1 70 ? 19.346 9.810 -37.493 1.00 86.00 70 GLU A CA 1
ATOM 521 C C . GLU A 1 70 ? 20.183 10.947 -38.112 1.00 86.00 70 GLU A C 1
ATOM 523 O O . GLU A 1 70 ? 19.906 11.395 -39.226 1.00 86.00 70 GLU A O 1
ATOM 528 N N . ASN A 1 71 ? 21.224 11.427 -37.423 1.00 86.12 71 ASN A N 1
ATOM 529 C CA . ASN A 1 71 ? 22.123 12.427 -37.978 1.00 86.12 71 ASN A CA 1
ATOM 530 C C . ASN A 1 71 ? 23.086 11.800 -39.005 1.00 86.12 71 ASN A C 1
ATOM 532 O O . ASN A 1 71 ? 23.873 10.908 -38.689 1.00 86.12 71 ASN A O 1
ATOM 536 N N . GLY A 1 72 ? 23.084 12.324 -40.232 1.00 85.06 72 GLY A N 1
ATOM 537 C CA . GLY A 1 72 ? 23.853 11.782 -41.361 1.00 85.06 72 GLY A CA 1
ATOM 538 C C . GLY A 1 72 ? 25.375 11.974 -41.295 1.00 85.06 72 GLY A C 1
ATOM 539 O O . GLY A 1 72 ? 26.068 11.592 -42.232 1.00 85.06 72 GLY A O 1
ATOM 540 N N . THR A 1 73 ? 25.911 12.579 -40.232 1.00 88.38 73 THR A N 1
ATOM 541 C CA . THR A 1 73 ? 27.357 12.817 -40.065 1.00 88.38 73 THR A CA 1
ATOM 542 C C . THR A 1 73 ? 28.105 11.654 -39.410 1.00 88.38 73 THR A C 1
ATOM 544 O O . THR A 1 73 ? 29.329 11.704 -39.319 1.00 88.38 73 THR A O 1
ATOM 547 N N . TYR A 1 74 ? 27.398 10.642 -38.902 1.00 89.25 74 TYR A N 1
ATOM 548 C CA . TYR A 1 74 ? 28.005 9.505 -38.208 1.00 89.25 74 TYR A CA 1
ATOM 549 C C . TYR A 1 74 ? 28.426 8.394 -39.170 1.00 89.25 74 TYR A C 1
ATOM 551 O O . TYR A 1 74 ? 27.756 8.123 -40.167 1.00 89.25 74 TYR A O 1
ATOM 559 N N . SER A 1 75 ? 29.539 7.725 -38.858 1.00 91.06 75 SER A N 1
ATOM 560 C CA . SER A 1 75 ? 29.974 6.559 -39.626 1.00 91.06 75 SER A CA 1
ATOM 561 C C . SER A 1 75 ? 29.107 5.333 -39.311 1.00 91.06 75 SER A C 1
ATOM 563 O O . SER A 1 75 ? 28.420 5.259 -38.288 1.00 91.06 75 SER A O 1
ATOM 565 N N . THR A 1 76 ? 29.176 4.309 -40.162 1.00 89.06 76 THR A N 1
ATOM 566 C CA . THR A 1 76 ? 28.492 3.028 -39.918 1.00 89.06 76 THR A CA 1
ATOM 567 C C . THR A 1 76 ? 28.949 2.364 -38.615 1.00 89.06 76 THR A C 1
ATOM 569 O O . THR A 1 76 ? 28.130 1.772 -37.917 1.00 89.06 76 THR A O 1
ATOM 572 N N . SER A 1 77 ? 30.221 2.522 -38.235 1.00 90.88 77 SER A N 1
ATOM 573 C CA . SER A 1 77 ? 30.753 2.035 -36.956 1.00 90.88 77 SER A CA 1
ATOM 574 C C . SER A 1 77 ? 30.130 2.757 -35.755 1.00 90.88 77 SER A C 1
ATOM 576 O O . SER A 1 77 ? 29.800 2.119 -34.757 1.00 90.88 77 SER A O 1
ATOM 578 N N . ASP A 1 78 ? 29.930 4.073 -35.846 1.00 91.19 78 ASP A N 1
ATOM 579 C CA . ASP A 1 78 ? 29.350 4.865 -34.753 1.00 91.19 78 ASP A CA 1
ATOM 580 C C . ASP A 1 78 ? 27.879 4.503 -34.534 1.00 91.19 78 ASP A C 1
ATOM 582 O O . ASP A 1 78 ? 27.448 4.258 -33.407 1.00 91.19 78 ASP A O 1
ATOM 586 N N . THR A 1 79 ? 27.116 4.378 -35.625 1.00 89.88 79 THR A N 1
ATOM 587 C CA . THR A 1 79 ? 25.710 3.950 -35.552 1.00 89.88 79 THR A CA 1
ATOM 588 C C . THR A 1 79 ? 25.558 2.521 -35.015 1.00 89.88 79 THR A C 1
ATOM 590 O O . THR A 1 79 ? 24.604 2.247 -34.291 1.00 89.88 79 THR A O 1
ATOM 593 N N . ALA A 1 80 ? 26.522 1.626 -35.269 1.00 90.56 80 ALA A N 1
ATOM 594 C CA . ALA A 1 80 ? 26.526 0.272 -34.708 1.00 90.56 80 ALA A CA 1
ATOM 595 C C . ALA A 1 80 ? 26.777 0.248 -33.185 1.00 90.56 80 ALA A C 1
ATOM 597 O O . ALA A 1 80 ? 26.192 -0.573 -32.467 1.00 90.56 80 ALA A O 1
ATOM 598 N N . ASN A 1 81 ? 27.609 1.162 -32.677 1.00 90.88 81 ASN A N 1
ATOM 599 C CA . ASN A 1 81 ? 27.820 1.331 -31.237 1.00 90.88 81 ASN A CA 1
ATOM 600 C C . ASN A 1 81 ? 26.553 1.867 -30.552 1.00 90.88 81 ASN A C 1
ATOM 602 O O . ASN A 1 81 ? 26.123 1.309 -29.541 1.00 90.88 81 ASN A O 1
ATOM 606 N N . ILE A 1 82 ? 25.900 2.868 -31.155 1.00 91.00 82 ILE A N 1
ATOM 607 C CA . ILE A 1 82 ? 24.608 3.397 -30.684 1.00 91.00 82 ILE A CA 1
ATOM 608 C C . ILE A 1 82 ? 23.541 2.290 -30.663 1.00 91.00 82 ILE A C 1
ATOM 610 O O . ILE A 1 82 ? 22.806 2.140 -29.686 1.00 91.00 82 ILE A O 1
ATOM 614 N N . ASP A 1 83 ? 23.491 1.454 -31.702 1.00 90.19 83 ASP A N 1
ATOM 615 C CA . ASP A 1 83 ? 22.548 0.334 -31.784 1.00 90.19 83 ASP A CA 1
ATOM 616 C C . ASP A 1 83 ? 22.757 -0.717 -30.694 1.00 90.19 83 ASP A C 1
ATOM 618 O O . ASP A 1 83 ? 21.799 -1.358 -30.249 1.00 90.19 83 ASP A O 1
ATOM 622 N N . SER A 1 84 ? 23.998 -0.896 -30.249 1.00 92.56 84 SER A N 1
ATOM 623 C CA . SER A 1 84 ? 24.324 -1.800 -29.148 1.00 92.56 84 SER A CA 1
ATOM 624 C C . SER A 1 84 ? 23.832 -1.242 -27.808 1.00 92.56 84 SER A C 1
ATOM 626 O O . SER A 1 84 ? 23.223 -1.983 -27.034 1.00 92.56 84 SER A O 1
ATOM 628 N N . GLU A 1 85 ? 23.992 0.064 -27.569 1.00 93.50 85 GLU A N 1
ATOM 629 C CA . GLU A 1 85 ? 23.450 0.748 -26.383 1.00 93.50 85 GLU A CA 1
ATOM 630 C C . GLU A 1 85 ? 21.912 0.705 -26.369 1.00 93.50 85 GLU A C 1
ATOM 632 O O . GLU A 1 85 ? 21.310 0.332 -25.362 1.00 93.50 85 GLU A O 1
ATOM 637 N N . LEU A 1 86 ? 21.258 0.969 -27.507 1.00 91.88 86 LEU A N 1
ATOM 638 C CA . LEU A 1 86 ? 19.797 0.888 -27.639 1.00 91.88 86 LEU A CA 1
ATOM 639 C C . LEU A 1 86 ? 19.247 -0.513 -27.343 1.00 91.88 86 LEU A C 1
ATOM 641 O O . LEU A 1 86 ? 18.207 -0.643 -26.696 1.00 91.88 86 LEU A O 1
ATOM 645 N N . LYS A 1 87 ? 19.934 -1.572 -27.794 1.00 92.00 87 LYS A N 1
ATOM 646 C CA . LYS A 1 87 ? 19.558 -2.961 -27.473 1.00 92.00 87 LYS A CA 1
ATOM 647 C C . LYS A 1 87 ? 19.711 -3.258 -25.981 1.00 92.00 87 LYS A C 1
ATOM 649 O O . LYS A 1 87 ? 18.832 -3.899 -25.408 1.00 92.00 87 LYS A O 1
ATOM 654 N N . ALA A 1 88 ? 20.795 -2.791 -25.359 1.00 93.12 88 ALA A N 1
ATOM 655 C CA . ALA A 1 88 ? 21.022 -2.973 -23.929 1.00 93.12 88 ALA A CA 1
ATOM 656 C C . ALA A 1 88 ? 19.948 -2.258 -23.092 1.00 93.12 88 ALA A C 1
ATOM 658 O O . ALA A 1 88 ? 19.362 -2.872 -22.201 1.00 93.12 88 ALA A O 1
ATOM 659 N N . LEU A 1 89 ? 19.623 -1.006 -23.431 1.00 93.25 89 LEU A N 1
ATOM 660 C CA . LEU A 1 89 ? 18.562 -0.234 -22.775 1.00 93.25 89 LEU A CA 1
ATOM 661 C C . LEU A 1 89 ? 17.190 -0.902 -22.926 1.00 93.25 89 LEU A C 1
ATOM 663 O O . LEU A 1 89 ? 16.471 -1.050 -21.940 1.00 93.25 89 LEU A O 1
ATOM 667 N N . GLY A 1 90 ? 16.851 -1.372 -24.129 1.00 91.25 90 GLY A N 1
ATOM 668 C CA . GLY A 1 90 ? 15.616 -2.118 -24.375 1.00 91.25 90 GLY A CA 1
ATOM 669 C C . GLY A 1 90 ? 15.502 -3.386 -23.525 1.00 91.25 90 GLY A C 1
ATOM 670 O O . GLY A 1 90 ? 14.503 -3.592 -22.837 1.00 91.25 90 GLY A O 1
ATOM 671 N N . SER A 1 91 ? 16.565 -4.196 -23.495 1.00 92.56 91 SER A N 1
ATOM 672 C CA . SER A 1 91 ? 16.626 -5.407 -22.665 1.00 92.56 91 SER A CA 1
ATOM 673 C C . SER A 1 91 ? 16.548 -5.095 -21.169 1.00 92.56 91 SER A C 1
ATOM 675 O O . SER A 1 91 ? 15.972 -5.872 -20.401 1.00 92.56 91 SER A O 1
ATOM 677 N N . GLN A 1 92 ? 17.131 -3.977 -20.734 1.00 93.25 92 GLN A N 1
ATOM 678 C CA . GLN A 1 92 ? 17.080 -3.553 -19.340 1.00 93.25 92 GLN A CA 1
ATOM 679 C C . GLN A 1 92 ? 15.670 -3.102 -18.948 1.00 93.25 92 GLN A C 1
ATOM 681 O O . GLN A 1 92 ? 15.186 -3.499 -17.889 1.00 93.25 92 GLN A O 1
ATOM 686 N N . ILE A 1 93 ? 14.974 -2.355 -19.812 1.00 92.19 93 ILE A N 1
ATOM 687 C CA . ILE A 1 93 ? 13.557 -2.004 -19.625 1.00 92.19 93 ILE A CA 1
ATOM 688 C C . ILE A 1 93 ? 12.714 -3.274 -19.459 1.00 92.19 93 ILE A C 1
ATOM 690 O O . ILE A 1 93 ? 11.960 -3.391 -18.492 1.00 92.19 93 ILE A O 1
ATOM 694 N N . ASP A 1 94 ? 12.888 -4.258 -20.344 1.00 91.00 94 ASP A N 1
ATOM 695 C CA . ASP A 1 94 ? 12.158 -5.528 -20.266 1.00 91.00 94 ASP A CA 1
ATOM 696 C C . ASP A 1 94 ? 12.485 -6.305 -18.975 1.00 91.00 94 ASP A C 1
ATOM 698 O O . ASP A 1 94 ? 11.601 -6.920 -18.365 1.00 91.00 94 ASP A O 1
ATOM 702 N N . SER A 1 95 ? 13.735 -6.233 -18.511 1.00 91.19 95 SER A N 1
ATOM 703 C CA . SER A 1 95 ? 14.185 -6.860 -17.262 1.00 91.19 95 SER A CA 1
ATOM 704 C C . SER A 1 95 ? 13.578 -6.196 -16.027 1.00 91.19 95 SER A C 1
ATOM 706 O O . SER A 1 95 ? 13.116 -6.900 -15.132 1.00 91.19 95 SER A O 1
ATOM 708 N N . ILE A 1 96 ? 13.506 -4.863 -15.975 1.00 91.94 96 ILE A N 1
ATOM 709 C CA . ILE A 1 96 ? 12.834 -4.146 -14.878 1.00 91.94 96 ILE A CA 1
ATOM 710 C C . ILE A 1 96 ? 11.352 -4.532 -14.843 1.00 91.94 96 ILE A C 1
ATOM 712 O O . ILE A 1 96 ? 10.832 -4.934 -13.805 1.00 91.94 96 ILE A O 1
ATOM 716 N N . MET A 1 97 ? 10.681 -4.533 -15.996 1.00 89.44 97 MET A N 1
ATOM 717 C CA . MET A 1 97 ? 9.258 -4.877 -16.068 1.00 89.4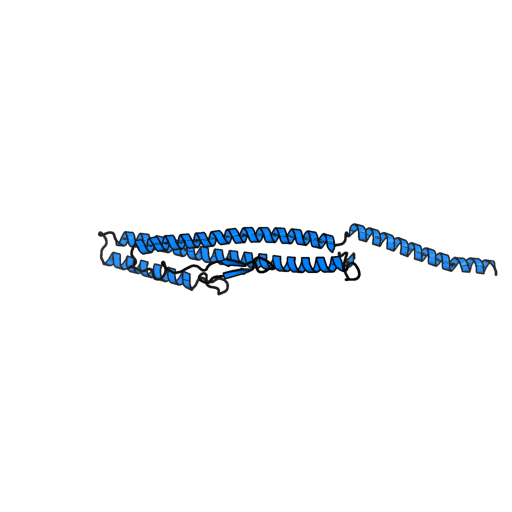4 97 MET A CA 1
ATOM 718 C C . MET A 1 97 ? 8.926 -6.308 -15.636 1.00 89.44 97 MET A C 1
ATOM 720 O O . MET A 1 97 ? 7.811 -6.567 -15.181 1.00 89.44 97 MET A O 1
ATOM 724 N N . THR A 1 98 ? 9.858 -7.245 -15.804 1.00 88.56 98 THR A N 1
ATOM 725 C CA . THR A 1 98 ? 9.656 -8.664 -15.472 1.00 88.56 98 THR A CA 1
ATOM 726 C C . THR A 1 98 ? 10.142 -9.030 -14.069 1.00 88.56 98 THR A C 1
ATOM 728 O O . THR A 1 98 ? 9.540 -9.892 -13.421 1.00 88.56 98 THR A O 1
ATOM 731 N N . ASN A 1 99 ? 11.195 -8.370 -13.581 1.00 90.56 99 ASN A N 1
ATOM 732 C CA . ASN A 1 99 ? 11.829 -8.695 -12.304 1.00 90.56 99 ASN A CA 1
ATOM 733 C C . ASN A 1 99 ? 11.348 -7.831 -11.135 1.00 90.56 99 ASN A C 1
ATOM 735 O O . ASN A 1 99 ? 11.468 -8.278 -9.993 1.00 90.56 99 ASN A O 1
ATOM 739 N N . THR A 1 100 ? 10.781 -6.642 -11.368 1.00 92.69 100 THR A N 1
ATOM 740 C CA . THR A 1 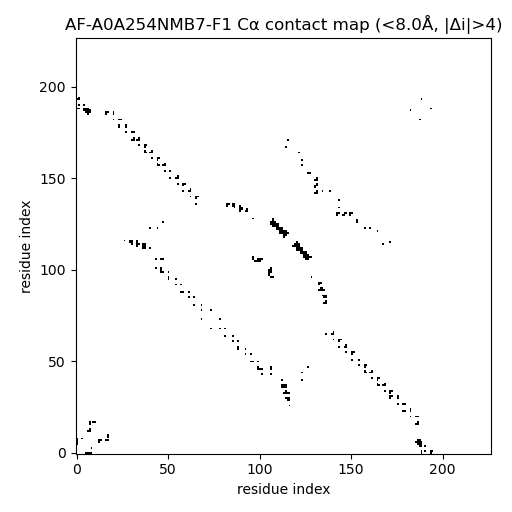100 ? 10.249 -5.824 -10.270 1.00 92.69 100 THR A CA 1
ATOM 741 C C . THR A 1 100 ? 9.001 -6.472 -9.677 1.00 92.69 100 THR A C 1
ATOM 743 O O . THR A 1 100 ? 7.948 -6.583 -10.315 1.00 92.69 100 THR A O 1
ATOM 746 N N . LYS A 1 101 ? 9.128 -6.891 -8.418 1.00 92.38 101 LYS A N 1
ATOM 747 C CA . LYS A 1 101 ? 8.077 -7.545 -7.643 1.00 92.38 101 LYS A CA 1
ATOM 748 C C . LYS A 1 101 ? 8.043 -6.971 -6.236 1.00 92.38 101 LYS A C 1
ATOM 750 O O . LYS A 1 101 ? 9.089 -6.700 -5.652 1.00 92.38 101 LYS A O 1
ATOM 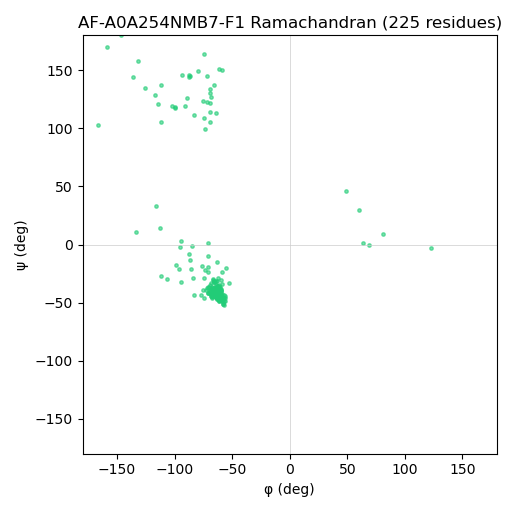755 N N . PHE A 1 102 ? 6.849 -6.860 -5.678 1.00 93.06 102 PHE A N 1
ATOM 756 C CA . PHE A 1 102 ? 6.633 -6.567 -4.268 1.00 93.06 102 PHE A CA 1
ATOM 757 C C . PHE A 1 102 ? 5.981 -7.791 -3.633 1.00 93.06 102 PHE A C 1
ATOM 759 O O . PHE A 1 102 ? 4.942 -8.247 -4.102 1.00 93.06 102 PHE A O 1
ATOM 766 N N . ASN A 1 103 ? 6.620 -8.374 -2.616 1.00 90.25 103 ASN A N 1
ATOM 767 C CA . ASN A 1 103 ? 6.166 -9.621 -1.991 1.00 90.25 103 ASN A CA 1
ATOM 768 C C . ASN A 1 103 ? 5.842 -10.740 -3.017 1.00 90.25 103 ASN A C 1
ATOM 770 O O . ASN A 1 103 ? 4.789 -11.367 -2.972 1.00 90.25 103 ASN A O 1
ATOM 774 N N . ASN A 1 104 ? 6.730 -10.946 -4.000 1.00 90.12 104 ASN A N 1
ATOM 775 C CA . ASN A 1 104 ? 6.568 -11.872 -5.138 1.00 90.12 104 ASN A CA 1
ATOM 776 C C . ASN A 1 104 ? 5.418 -11.572 -6.119 1.00 90.12 104 ASN A C 1
ATOM 778 O O . ASN A 1 104 ? 5.266 -12.290 -7.108 1.00 90.12 104 ASN A O 1
ATOM 782 N N . ILE A 1 105 ? 4.665 -10.495 -5.913 1.00 90.50 105 ILE A N 1
ATOM 783 C CA . ILE A 1 105 ? 3.624 -10.027 -6.828 1.00 90.50 105 ILE A CA 1
ATOM 784 C C . ILE A 1 105 ? 4.263 -9.064 -7.829 1.00 90.50 105 ILE A C 1
ATOM 786 O O . ILE A 1 105 ? 4.933 -8.105 -7.445 1.00 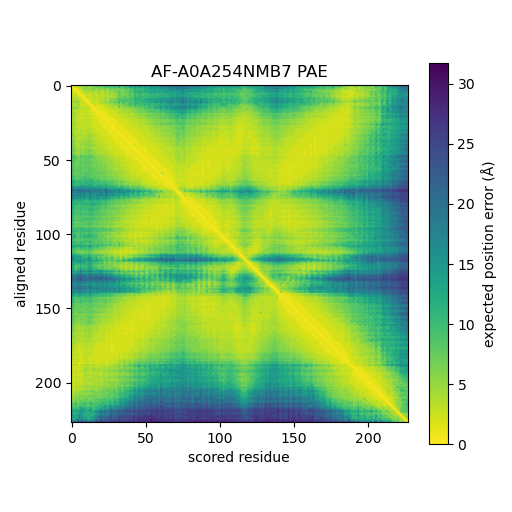90.50 105 ILE A O 1
ATOM 790 N N . ALA A 1 106 ? 4.088 -9.326 -9.123 1.00 91.06 106 ALA A N 1
ATOM 791 C CA . ALA A 1 106 ? 4.637 -8.472 -10.169 1.00 91.06 106 ALA A CA 1
ATOM 792 C C . ALA A 1 106 ? 3.880 -7.140 -10.251 1.00 91.06 106 ALA A C 1
ATOM 794 O O . ALA A 1 106 ? 2.655 -7.100 -10.140 1.00 91.06 106 ALA A O 1
ATOM 795 N N . ILE A 1 107 ? 4.591 -6.053 -10.555 1.00 89.75 107 ILE A N 1
ATOM 796 C CA . ILE A 1 107 ? 3.974 -4.726 -10.756 1.00 89.75 107 ILE A CA 1
ATOM 797 C C . ILE A 1 107 ? 3.006 -4.680 -11.954 1.00 89.75 107 ILE A C 1
ATOM 799 O O . ILE A 1 107 ? 2.225 -3.744 -12.111 1.00 89.75 107 ILE A O 1
ATOM 803 N N . THR A 1 108 ? 3.067 -5.689 -12.824 1.00 87.69 108 THR A N 1
ATOM 804 C CA . THR A 1 108 ? 2.212 -5.859 -14.004 1.00 87.69 108 THR A CA 1
ATOM 805 C C . THR A 1 108 ? 0.898 -6.575 -13.699 1.00 87.69 108 THR A C 1
ATOM 807 O O . THR A 1 108 ? -0.001 -6.554 -14.537 1.00 87.69 108 THR A O 1
ATOM 810 N N . SER A 1 109 ? 0.765 -7.199 -12.525 1.00 88.88 109 SER A N 1
ATOM 811 C CA . SER A 1 109 ? -0.487 -7.825 -12.094 1.00 88.88 109 SER A CA 1
ATOM 812 C C . SER A 1 109 ? -1.401 -6.835 -11.379 1.00 88.88 109 SER A C 1
ATOM 814 O O . SER A 1 109 ? -0.933 -5.954 -10.660 1.00 88.88 109 SER A O 1
ATOM 816 N N . ASP A 1 110 ? -2.710 -7.004 -11.568 1.00 89.81 110 ASP A N 1
ATOM 817 C CA . ASP A 1 110 ? -3.719 -6.250 -10.829 1.00 89.81 110 ASP A CA 1
ATOM 818 C C . ASP A 1 110 ? -3.726 -6.682 -9.359 1.00 89.81 110 ASP A C 1
ATOM 820 O O . ASP A 1 110 ? -3.819 -7.873 -9.048 1.00 89.81 110 ASP A O 1
ATOM 824 N N . VAL A 1 111 ? -3.687 -5.706 -8.451 1.00 90.06 111 VAL A N 1
ATOM 825 C CA . VAL A 1 111 ? -3.741 -5.944 -7.004 1.00 90.06 111 VAL A CA 1
ATOM 826 C C . VAL A 1 111 ? -4.993 -5.297 -6.434 1.00 90.06 111 VAL A C 1
ATOM 828 O O . VAL A 1 111 ? -5.269 -4.119 -6.659 1.00 90.06 111 VAL A O 1
ATOM 831 N N . LYS A 1 112 ? -5.769 -6.076 -5.680 1.00 91.06 112 LYS A N 1
ATOM 832 C CA . LYS A 1 112 ? -6.971 -5.600 -4.991 1.00 91.06 112 LYS A CA 1
ATOM 833 C C . LYS A 1 112 ? -6.656 -5.398 -3.518 1.00 91.06 112 LYS A C 1
ATOM 835 O O . LYS A 1 112 ? -6.306 -6.349 -2.827 1.00 91.06 112 LYS A O 1
ATOM 840 N N . ILE A 1 113 ? -6.806 -4.167 -3.052 1.00 91.38 113 ILE A N 1
ATOM 841 C 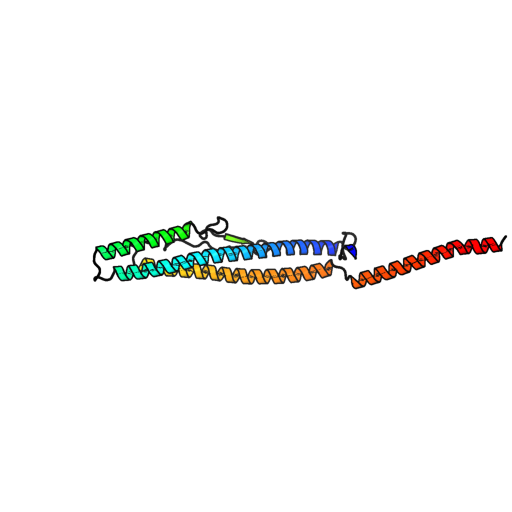CA . ILE A 1 113 ? -6.591 -3.786 -1.661 1.00 91.38 113 ILE A CA 1
ATOM 842 C C . ILE A 1 113 ? -7.945 -3.712 -0.966 1.00 91.38 113 ILE A C 1
ATOM 844 O O . ILE A 1 113 ? -8.797 -2.907 -1.345 1.00 91.38 113 ILE A O 1
ATOM 848 N N . GLN A 1 114 ? -8.143 -4.564 0.039 1.00 90.56 114 GLN A N 1
ATOM 849 C CA . GLN A 1 114 ? -9.323 -4.532 0.898 1.00 90.56 114 GLN A CA 1
ATOM 850 C C . GLN A 1 114 ? -9.197 -3.350 1.863 1.00 90.56 114 GLN A C 1
ATOM 852 O O . GLN A 1 114 ? -8.353 -3.378 2.759 1.00 90.56 114 GLN A O 1
ATOM 857 N N . ALA A 1 115 ? -10.018 -2.322 1.653 1.00 85.94 115 ALA A N 1
ATOM 858 C CA . ALA A 1 115 ? -9.896 -1.022 2.313 1.00 85.94 115 ALA A CA 1
ATOM 859 C C . ALA A 1 115 ? -11.055 -0.718 3.281 1.00 85.94 115 ALA A C 1
ATOM 861 O O . ALA A 1 115 ? -11.234 0.427 3.678 1.00 85.94 115 ALA A O 1
ATOM 862 N N . ASP A 1 116 ? -11.845 -1.733 3.639 1.00 86.25 116 ASP A N 1
ATOM 863 C CA . ASP A 1 116 ? -12.934 -1.645 4.617 1.00 86.25 116 ASP A CA 1
ATOM 864 C C . ASP A 1 116 ? -13.279 -3.038 5.185 1.00 86.25 116 ASP A C 1
ATOM 866 O O . ASP A 1 116 ? -12.841 -4.057 4.643 1.00 86.25 116 ASP A O 1
ATOM 870 N N . ASP A 1 117 ? -14.109 -3.083 6.225 1.00 78.94 117 ASP A N 1
ATOM 871 C CA . ASP A 1 117 ? -14.650 -4.292 6.866 1.00 78.94 117 ASP A CA 1
ATOM 872 C C . ASP A 1 117 ? -15.786 -4.944 6.040 1.00 78.94 117 ASP A C 1
ATOM 874 O O . ASP A 1 117 ? -16.081 -6.126 6.188 1.00 78.94 117 ASP A O 1
ATOM 878 N N . ASN A 1 118 ? -16.402 -4.205 5.102 1.00 76.00 118 ASN A N 1
ATOM 879 C CA . ASN A 1 118 ? -17.633 -4.625 4.412 1.00 76.00 118 ASN A CA 1
ATOM 880 C C . ASN A 1 118 ? -17.483 -4.844 2.887 1.00 76.00 118 ASN A C 1
ATOM 882 O O . ASN A 1 118 ? -18.422 -4.634 2.122 1.00 76.00 118 ASN A O 1
ATOM 886 N N . SER A 1 119 ? -16.310 -5.308 2.433 1.00 76.56 119 SER A N 1
ATOM 887 C CA . SER A 1 119 ? -15.985 -5.670 1.027 1.00 76.56 119 SER A CA 1
ATOM 888 C C . SER A 1 119 ? -15.616 -4.533 0.058 1.00 76.56 119 SER A C 1
ATOM 890 O O . SER A 1 119 ? -15.448 -4.786 -1.136 1.00 76.56 119 SER A O 1
ATOM 892 N N . PHE A 1 120 ? -15.410 -3.295 0.521 1.00 84.25 120 PHE A N 1
ATOM 893 C CA . PHE A 1 120 ? -14.890 -2.236 -0.355 1.00 84.25 120 PHE A CA 1
ATOM 894 C C . PHE A 1 120 ? -13.427 -2.496 -0.748 1.00 84.25 120 PHE A C 1
ATOM 896 O O . PHE A 1 120 ? -12.561 -2.693 0.108 1.00 84.25 120 PHE A O 1
ATOM 903 N N . GLN A 1 121 ? -13.151 -2.476 -2.055 1.00 88.19 121 GLN A N 1
ATOM 904 C CA . GLN A 1 121 ? -11.827 -2.750 -2.612 1.00 88.19 121 GLN A CA 1
ATOM 905 C C . GLN A 1 121 ? -11.345 -1.618 -3.513 1.00 88.19 121 GLN A C 1
ATOM 907 O O . GLN A 1 121 ? -12.061 -1.142 -4.398 1.00 88.19 121 GLN A O 1
ATOM 912 N N . ILE A 1 122 ? -10.084 -1.232 -3.332 1.00 86.75 122 ILE A N 1
ATOM 913 C CA . ILE A 1 122 ? -9.365 -0.346 -4.245 1.00 86.75 122 ILE A CA 1
ATOM 914 C C . ILE A 1 122 ? -8.487 -1.230 -5.128 1.00 86.75 122 ILE A C 1
ATOM 916 O O . ILE A 1 122 ? -7.626 -1.954 -4.640 1.00 86.75 122 ILE A O 1
ATOM 920 N N . THR A 1 123 ? -8.729 -1.204 -6.439 1.00 88.06 123 THR A N 1
ATOM 921 C CA . THR A 1 123 ? -7.906 -1.950 -7.399 1.00 88.06 123 THR A CA 1
ATOM 922 C C . THR A 1 123 ? -6.769 -1.066 -7.891 1.00 88.06 123 THR A C 1
ATOM 924 O O . THR A 1 123 ? -7.013 -0.035 -8.521 1.00 88.06 123 THR A O 1
ATOM 927 N N . ILE A 1 124 ? -5.538 -1.494 -7.634 1.00 87.69 124 ILE A N 1
ATOM 928 C CA . ILE A 1 124 ? -4.346 -0.993 -8.308 1.00 87.69 124 ILE A CA 1
ATOM 929 C C . ILE A 1 124 ? -4.253 -1.769 -9.620 1.00 87.69 124 ILE A C 1
ATOM 931 O O . ILE A 1 124 ? -4.033 -2.981 -9.617 1.00 87.69 124 ILE A O 1
ATOM 935 N N . LYS A 1 125 ? -4.473 -1.080 -10.742 1.00 86.62 125 LYS A N 1
ATOM 936 C CA . LYS A 1 125 ? -4.292 -1.692 -12.060 1.00 86.62 125 LYS A CA 1
ATOM 937 C C . LYS A 1 125 ? -2.810 -1.949 -12.301 1.00 86.62 125 LYS A C 1
ATOM 939 O O . LYS A 1 125 ? -1.989 -1.052 -12.094 1.00 86.62 125 LYS A O 1
ATOM 944 N N . GLY A 1 126 ? -2.496 -3.144 -12.780 1.00 82.44 126 GLY A N 1
ATOM 945 C CA . GLY A 1 126 ? -1.155 -3.529 -13.170 1.00 82.44 126 GLY A CA 1
ATOM 946 C C . GLY A 1 126 ? -0.607 -2.614 -14.260 1.00 82.44 126 GLY A C 1
ATOM 947 O O . GLY A 1 126 ? -1.341 -2.062 -15.089 1.00 82.44 126 GLY A O 1
ATOM 948 N N . VAL A 1 127 ? 0.712 -2.443 -14.260 1.00 82.62 127 VAL A N 1
ATOM 949 C CA . VAL A 1 127 ? 1.399 -1.733 -15.335 1.00 82.62 127 VAL A CA 1
ATOM 950 C C . VAL A 1 127 ? 1.236 -2.497 -16.641 1.00 82.62 127 VAL A C 1
ATOM 952 O O . VAL A 1 127 ? 1.791 -3.583 -16.821 1.00 82.62 127 VAL A O 1
ATOM 955 N N . SER A 1 128 ? 0.505 -1.903 -17.584 1.00 79.94 128 SER A N 1
ATOM 956 C CA . SER A 1 128 ? 0.401 -2.459 -18.927 1.00 79.94 128 SER A CA 1
ATOM 957 C C . SER A 1 128 ? 1.734 -2.321 -19.658 1.00 79.94 128 SER A C 1
ATOM 959 O O . SER A 1 128 ? 2.226 -1.217 -19.859 1.00 79.94 128 SER A O 1
ATOM 961 N N . THR A 1 129 ? 2.302 -3.444 -20.098 1.00 76.06 129 THR A N 1
ATOM 962 C CA . THR A 1 129 ? 3.560 -3.496 -20.869 1.00 76.06 129 THR A CA 1
ATOM 963 C C . THR A 1 129 ? 3.351 -3.296 -22.376 1.00 76.06 129 THR A C 1
ATOM 965 O O . THR A 1 129 ? 4.306 -3.287 -23.156 1.00 76.06 129 THR A O 1
ATOM 968 N N . SER A 1 130 ? 2.102 -3.131 -22.829 1.00 70.44 130 SER A N 1
ATOM 969 C CA . SER A 1 130 ? 1.773 -3.039 -24.252 1.00 70.44 130 SER A CA 1
ATOM 970 C C . SER A 1 130 ? 2.191 -1.686 -24.849 1.00 70.44 130 SER A C 1
ATOM 972 O O . SER A 1 130 ? 1.467 -0.688 -24.761 1.00 70.44 130 SER A O 1
ATOM 974 N N . GLY A 1 131 ? 3.343 -1.655 -25.522 1.00 70.19 131 GLY A N 1
ATOM 975 C CA . GLY A 1 131 ? 3.803 -0.508 -26.317 1.00 70.19 131 GLY A CA 1
ATOM 976 C C . GLY A 1 131 ? 5.155 0.083 -25.933 1.00 70.19 131 GLY A C 1
ATOM 977 O O . GLY A 1 131 ? 5.597 0.991 -26.621 1.00 70.19 131 GLY A O 1
ATOM 978 N N . PHE A 1 132 ? 5.801 -0.423 -24.885 1.00 77.69 132 PHE A N 1
ATOM 979 C CA . PHE A 1 132 ? 7.185 -0.067 -24.539 1.00 77.69 132 PHE A CA 1
ATOM 980 C C . PHE A 1 132 ? 8.055 -1.290 -24.207 1.00 77.69 132 PHE A C 1
ATOM 982 O O . PHE A 1 132 ? 9.180 -1.141 -23.746 1.00 77.69 132 PHE A O 1
ATOM 989 N N . LYS A 1 133 ? 7.538 -2.497 -24.474 1.00 77.44 133 LYS A N 1
ATOM 990 C CA . LYS A 1 133 ? 8.260 -3.771 -24.381 1.00 77.44 133 LYS A CA 1
ATOM 991 C C . LYS A 1 133 ? 8.985 -4.079 -25.696 1.00 77.44 133 LYS A C 1
ATOM 993 O O . LYS A 1 133 ? 8.422 -3.814 -26.762 1.00 77.44 133 LYS A O 1
ATOM 998 N N . ASN A 1 134 ? 10.168 -4.692 -25.628 1.00 80.81 134 ASN A N 1
ATOM 999 C CA . ASN A 1 134 ? 11.002 -5.086 -26.775 1.00 80.81 134 ASN A CA 1
ATOM 1000 C C . ASN A 1 134 ? 11.441 -3.920 -27.687 1.00 80.81 134 ASN A C 1
ATOM 1002 O O . ASN A 1 134 ? 11.614 -4.105 -28.898 1.00 80.81 134 ASN A O 1
ATOM 1006 N N . LEU A 1 135 ? 11.602 -2.712 -27.141 1.00 82.31 135 LEU A N 1
ATOM 1007 C CA . LEU A 1 135 ? 12.182 -1.605 -27.903 1.00 82.31 135 LEU A CA 1
ATOM 1008 C C . LEU A 1 135 ? 13.645 -1.922 -28.228 1.00 82.31 135 LEU A C 1
ATOM 1010 O O . LEU A 1 135 ? 14.385 -2.439 -27.400 1.00 82.31 135 LEU A O 1
ATOM 1014 N N . ASN A 1 136 ? 14.059 -1.643 -29.456 1.00 81.75 136 ASN A N 1
ATOM 1015 C CA . ASN A 1 136 ? 15.379 -1.993 -29.971 1.00 81.75 136 ASN A CA 1
ATOM 1016 C C . ASN A 1 136 ? 15.883 -0.944 -30.973 1.00 81.75 136 ASN A C 1
ATOM 1018 O O . ASN A 1 136 ? 15.180 0.007 -31.302 1.00 81.75 136 ASN A O 1
ATOM 1022 N N . ALA A 1 137 ? 17.083 -1.161 -31.509 1.00 76.69 137 ALA A N 1
ATOM 1023 C CA . ALA A 1 137 ? 17.734 -0.304 -32.504 1.00 76.69 137 ALA A CA 1
ATOM 1024 C C . ALA A 1 137 ? 16.929 -0.028 -33.798 1.00 76.69 137 ALA A C 1
ATOM 1026 O O . ALA A 1 137 ? 17.222 0.925 -34.520 1.00 76.69 137 ALA A O 1
ATOM 1027 N N . SER A 1 138 ? 15.934 -0.860 -34.121 1.00 80.25 138 SER A N 1
ATOM 1028 C CA . SER A 1 138 ? 15.039 -0.686 -35.278 1.00 80.25 138 SER A CA 1
ATOM 1029 C C . SER A 1 138 ? 13.733 0.030 -34.916 1.00 80.25 138 SER A C 1
ATOM 1031 O O . SER A 1 138 ? 12.888 0.270 -35.781 1.00 80.25 138 SER A O 1
ATOM 1033 N N . SER A 1 139 ? 13.533 0.356 -33.639 1.00 83.12 139 SER A N 1
ATOM 1034 C CA . SER A 1 139 ? 12.342 1.055 -33.169 1.00 83.12 139 SER A CA 1
ATOM 1035 C C . SER A 1 139 ? 12.384 2.507 -33.621 1.00 83.12 139 SER A C 1
ATOM 1037 O O . SER A 1 139 ? 13.312 3.246 -33.305 1.00 83.12 139 SER A O 1
ATOM 1039 N N . LYS A 1 140 ? 11.352 2.926 -34.358 1.00 83.75 140 LYS A N 1
ATOM 1040 C CA . LYS A 1 140 ? 11.224 4.304 -34.844 1.00 83.75 140 LYS A CA 1
ATOM 1041 C C . LYS A 1 140 ? 11.136 5.287 -33.675 1.00 83.75 140 LYS A C 1
ATOM 1043 O O . LYS A 1 140 ? 10.550 4.976 -32.637 1.00 83.75 140 LYS A O 1
ATOM 1048 N N . LEU A 1 141 ? 11.605 6.516 -33.888 1.00 86.81 141 LEU A N 1
ATOM 1049 C CA . LEU A 1 141 ? 11.481 7.616 -32.922 1.00 86.81 141 LEU A CA 1
ATOM 1050 C C . LEU A 1 141 ? 10.029 7.845 -32.451 1.00 86.81 141 LEU A C 1
ATOM 1052 O O . LEU A 1 141 ? 9.794 8.175 -31.285 1.00 86.81 141 LEU A O 1
ATOM 1056 N N . SER A 1 142 ? 9.047 7.616 -33.330 1.00 88.62 142 SER A N 1
ATOM 1057 C CA . SER A 1 142 ? 7.623 7.693 -32.988 1.00 88.62 142 SER A CA 1
ATOM 1058 C C . SER A 1 142 ? 7.207 6.632 -31.965 1.00 88.62 142 SER A C 1
ATOM 1060 O O . SER A 1 142 ? 6.459 6.943 -31.046 1.00 88.62 142 SER A O 1
ATOM 1062 N N . ALA A 1 143 ? 7.729 5.405 -32.071 1.00 89.25 143 ALA A N 1
ATOM 1063 C CA . ALA A 1 143 ? 7.431 4.326 -31.131 1.00 89.25 143 ALA A CA 1
ATOM 1064 C C . ALA A 1 143 ? 7.997 4.626 -29.736 1.00 89.25 143 ALA A C 1
ATOM 1066 O O . ALA A 1 143 ? 7.307 4.412 -28.744 1.00 89.25 143 ALA A O 1
ATOM 1067 N N . ILE A 1 144 ? 9.210 5.190 -29.661 1.00 89.25 144 ILE A N 1
ATOM 1068 C CA . ILE A 1 144 ? 9.814 5.615 -28.388 1.00 89.25 144 ILE A CA 1
ATOM 1069 C C . ILE A 1 144 ? 9.033 6.783 -27.775 1.00 89.25 144 ILE A C 1
ATOM 1071 O O . ILE A 1 144 ? 8.776 6.794 -26.575 1.00 89.25 144 ILE A O 1
ATOM 1075 N N . SER A 1 145 ? 8.592 7.746 -28.587 1.00 90.12 145 SER A N 1
ATOM 1076 C CA . SER A 1 145 ? 7.771 8.860 -28.092 1.00 90.12 145 SER A CA 1
ATOM 1077 C C . SER A 1 145 ? 6.427 8.374 -27.534 1.00 90.12 145 SER A C 1
ATOM 1079 O O . SER A 1 145 ? 6.067 8.732 -26.416 1.00 90.12 145 SER A O 1
ATOM 1081 N N . SER A 1 146 ? 5.738 7.468 -28.237 1.00 91.50 146 SER A N 1
ATOM 1082 C CA . SER A 1 146 ? 4.510 6.844 -27.725 1.00 91.50 146 SER A CA 1
ATOM 1083 C C . SER A 1 146 ? 4.748 5.975 -26.483 1.00 91.50 146 SER A C 1
ATOM 1085 O O . SER A 1 146 ? 3.880 5.885 -25.616 1.00 91.50 146 SER A O 1
ATOM 1087 N N . ALA A 1 147 ? 5.912 5.329 -26.369 1.00 91.50 147 ALA A N 1
ATOM 1088 C CA . ALA A 1 147 ? 6.303 4.586 -25.173 1.00 91.50 147 ALA A CA 1
ATOM 1089 C C . ALA A 1 147 ? 6.433 5.506 -23.949 1.00 91.50 147 ALA A C 1
ATOM 1091 O O . ALA A 1 147 ? 5.886 5.188 -22.893 1.00 91.50 147 ALA A O 1
ATOM 1092 N N . ILE A 1 148 ? 7.081 6.667 -24.103 1.00 91.69 148 ILE A N 1
ATOM 1093 C CA . ILE A 1 148 ? 7.212 7.679 -23.041 1.00 91.69 148 ILE A CA 1
ATOM 1094 C C . ILE A 1 148 ? 5.830 8.166 -22.581 1.00 91.69 148 ILE A C 1
ATOM 1096 O O . ILE A 1 148 ? 5.561 8.201 -21.382 1.00 91.69 148 ILE A O 1
ATOM 1100 N N . GLU A 1 149 ? 4.926 8.477 -23.514 1.00 92.12 149 GLU A N 1
ATOM 1101 C CA . GLU A 1 149 ? 3.555 8.908 -23.193 1.00 92.12 149 GLU A CA 1
ATOM 1102 C C . GLU A 1 149 ? 2.764 7.836 -22.427 1.00 92.12 149 GLU A C 1
ATOM 1104 O O . GLU A 1 149 ? 2.048 8.139 -21.466 1.00 92.12 149 GLU A O 1
ATOM 1109 N N . LYS A 1 150 ? 2.921 6.561 -22.801 1.00 91.38 150 LYS A N 1
ATOM 1110 C CA . LYS A 1 150 ? 2.284 5.438 -22.097 1.00 91.38 150 LYS A CA 1
ATOM 1111 C C . LYS A 1 150 ? 2.824 5.260 -20.681 1.00 91.38 150 LYS A C 1
ATOM 1113 O O . LYS A 1 150 ? 2.031 5.069 -19.760 1.00 91.38 150 LYS A O 1
ATOM 1118 N N . VAL A 1 151 ? 4.141 5.355 -20.492 1.00 92.31 151 VAL A N 1
ATOM 1119 C CA . VAL A 1 151 ? 4.760 5.293 -19.157 1.00 92.31 151 VAL A CA 1
ATOM 1120 C C . VAL A 1 151 ? 4.298 6.467 -18.296 1.00 92.31 151 VAL A C 1
ATOM 1122 O O . VAL A 1 151 ? 3.910 6.262 -17.147 1.00 92.31 151 VAL A O 1
ATOM 1125 N N . ALA A 1 152 ? 4.243 7.680 -18.851 1.00 92.19 152 ALA A N 1
ATOM 1126 C CA . ALA A 1 152 ? 3.727 8.853 -18.148 1.00 92.19 152 ALA A CA 1
ATOM 1127 C C . ALA A 1 152 ? 2.259 8.672 -17.722 1.00 92.19 152 ALA A C 1
ATOM 1129 O O . ALA A 1 152 ? 1.908 8.939 -16.572 1.00 92.19 152 ALA A O 1
ATOM 1130 N N . THR A 1 153 ? 1.418 8.139 -18.614 1.00 91.88 153 THR A N 1
ATOM 1131 C CA . THR A 1 153 ? 0.014 7.825 -18.305 1.00 91.88 153 THR A CA 1
ATOM 1132 C C . THR A 1 153 ? -0.092 6.795 -17.181 1.00 91.88 153 THR A C 1
ATOM 1134 O O . THR A 1 153 ? -0.889 6.959 -16.257 1.00 91.88 153 THR A O 1
ATOM 1137 N N . GLN A 1 154 ? 0.740 5.752 -17.204 1.00 91.50 154 GLN A N 1
ATOM 1138 C 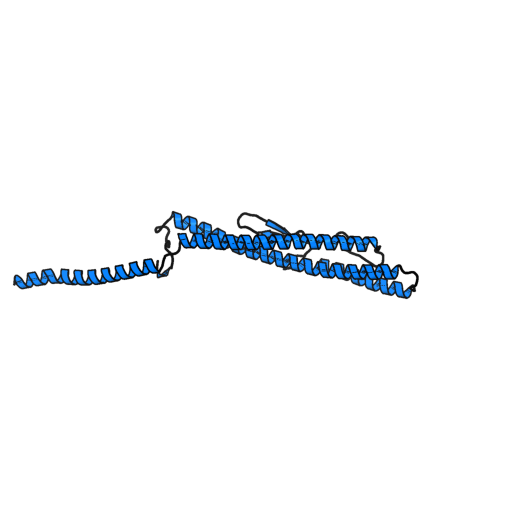CA . GLN A 1 154 ? 0.735 4.751 -16.143 1.00 91.50 154 GLN A CA 1
ATOM 1139 C C . GLN A 1 154 ? 1.192 5.324 -14.797 1.00 91.50 154 GLN A C 1
ATOM 1141 O O . GLN A 1 154 ? 0.571 5.029 -13.777 1.00 91.50 154 GLN A O 1
ATOM 1146 N N . ARG A 1 155 ? 2.230 6.168 -14.779 1.00 92.19 155 ARG A N 1
ATOM 1147 C CA . ARG A 1 155 ? 2.671 6.872 -13.564 1.00 92.19 155 ARG A CA 1
ATOM 1148 C C . ARG A 1 155 ? 1.571 7.764 -13.001 1.00 92.19 155 ARG A C 1
ATOM 1150 O O . ARG A 1 155 ? 1.331 7.741 -11.800 1.00 92.19 155 ARG A O 1
ATOM 1157 N N . SER A 1 156 ? 0.860 8.485 -13.868 1.00 93.94 156 SER A N 1
ATOM 1158 C CA . SER A 1 156 ? -0.290 9.297 -13.464 1.00 93.94 156 SER A CA 1
ATOM 1159 C C . SER A 1 156 ? -1.390 8.446 -12.816 1.00 93.94 156 SER A C 1
ATOM 1161 O O . SER A 1 156 ? -1.890 8.803 -11.750 1.00 93.94 156 SER A O 1
ATOM 1163 N N . ASN A 1 157 ? -1.707 7.280 -13.391 1.00 92.31 157 ASN A N 1
ATOM 1164 C CA . ASN A 1 157 ? -2.673 6.347 -12.806 1.00 92.31 157 ASN A CA 1
ATOM 1165 C C . ASN A 1 157 ? -2.219 5.816 -11.436 1.00 92.31 157 ASN A C 1
ATOM 1167 O O . ASN A 1 157 ? -3.033 5.744 -10.515 1.00 92.31 157 ASN A O 1
ATOM 1171 N N . LEU A 1 158 ? -0.937 5.460 -11.286 1.00 92.50 158 LEU A N 1
ATOM 1172 C CA . LEU A 1 158 ? -0.377 5.009 -10.007 1.00 92.50 158 LEU A CA 1
ATOM 1173 C C . LEU A 1 158 ? -0.451 6.115 -8.947 1.00 92.50 158 LEU A C 1
ATOM 1175 O O . LEU A 1 158 ? -0.942 5.856 -7.851 1.00 92.50 158 LEU A O 1
ATOM 1179 N N . GLY A 1 159 ? -0.071 7.349 -9.289 1.00 94.75 159 GLY A N 1
ATOM 1180 C CA . GLY A 1 159 ? -0.170 8.500 -8.385 1.00 94.75 159 GLY A CA 1
ATOM 1181 C C . GLY A 1 159 ? -1.612 8.826 -7.981 1.00 94.75 159 GLY A C 1
ATOM 1182 O O . GLY A 1 159 ? -1.894 9.088 -6.814 1.00 94.75 159 GLY A O 1
ATOM 1183 N N . ALA A 1 160 ? -2.571 8.725 -8.908 1.00 93.69 160 ALA A N 1
ATOM 1184 C CA . ALA A 1 160 ? -3.987 8.905 -8.585 1.00 93.69 160 ALA A CA 1
ATOM 1185 C C . ALA A 1 160 ? -4.489 7.860 -7.570 1.00 93.69 160 ALA A C 1
ATOM 1187 O O . ALA A 1 160 ? -5.260 8.188 -6.663 1.00 93.69 160 ALA A O 1
ATOM 1188 N N . VAL A 1 161 ? -4.046 6.604 -7.700 1.00 92.69 161 VAL A N 1
ATOM 1189 C CA . VAL A 1 161 ? -4.397 5.544 -6.747 1.00 92.69 161 VAL A CA 1
ATOM 1190 C C . VAL A 1 161 ? -3.683 5.731 -5.405 1.00 92.69 161 VAL A C 1
ATOM 1192 O O . VAL A 1 161 ? -4.330 5.521 -4.382 1.00 92.69 161 VAL A O 1
ATOM 1195 N N . GLN A 1 162 ? -2.424 6.185 -5.381 1.00 94.56 162 GLN A N 1
ATOM 1196 C CA . GLN A 1 162 ? -1.721 6.544 -4.139 1.00 94.56 162 GLN A CA 1
ATOM 1197 C C . GLN A 1 162 ? -2.494 7.610 -3.354 1.00 94.56 162 GLN A C 1
ATOM 1199 O O . GLN A 1 162 ? -2.863 7.362 -2.209 1.00 94.56 162 GLN A O 1
ATOM 1204 N N . ASN A 1 163 ? -2.872 8.721 -3.998 1.00 95.06 163 ASN A N 1
ATOM 1205 C CA . ASN A 1 163 ? -3.668 9.776 -3.358 1.00 95.06 163 ASN A CA 1
ATOM 1206 C C . ASN A 1 163 ? -4.985 9.224 -2.792 1.00 95.06 163 ASN A C 1
ATOM 1208 O O . ASN A 1 163 ? -5.378 9.516 -1.663 1.00 95.06 163 ASN A O 1
ATOM 1212 N N . ARG A 1 164 ? -5.677 8.376 -3.562 1.00 94.69 164 ARG A N 1
ATOM 1213 C CA . ARG A 1 164 ? -6.922 7.741 -3.110 1.00 94.69 164 ARG A CA 1
ATOM 1214 C C . ARG A 1 164 ? -6.699 6.838 -1.889 1.00 94.69 164 ARG A C 1
ATOM 1216 O O . ARG A 1 164 ? -7.538 6.840 -0.986 1.00 94.69 164 ARG A O 1
ATOM 1223 N N . LEU A 1 165 ? -5.610 6.070 -1.858 1.00 93.50 165 LEU A N 1
ATOM 1224 C CA . LEU A 1 165 ? -5.241 5.221 -0.722 1.00 93.50 165 LEU A CA 1
ATOM 1225 C C . LEU A 1 165 ? -4.891 6.064 0.513 1.00 93.50 165 LEU A C 1
ATOM 1227 O O . LEU A 1 165 ? -5.361 5.741 1.599 1.00 93.50 165 LEU A O 1
ATOM 1231 N N . GLU A 1 166 ? -4.175 7.178 0.359 1.00 95.00 166 GLU A N 1
ATOM 1232 C CA . GLU A 1 166 ? -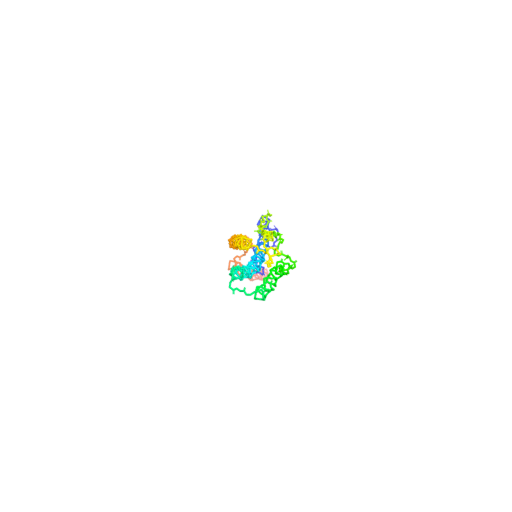3.858 8.101 1.460 1.00 95.00 166 GLU A CA 1
ATOM 1233 C C . GLU A 1 166 ? -5.118 8.708 2.088 1.00 95.00 166 GLU A C 1
ATOM 1235 O O . GLU A 1 166 ? -5.299 8.646 3.307 1.00 95.00 166 GLU A O 1
ATOM 1240 N N . TYR A 1 167 ? -6.048 9.215 1.270 1.00 95.06 167 TYR A N 1
ATOM 1241 C CA . TYR A 1 167 ? -7.331 9.711 1.779 1.00 95.06 167 TYR A CA 1
ATOM 1242 C C . TYR A 1 167 ? -8.134 8.612 2.479 1.00 95.06 167 TYR A C 1
ATOM 1244 O O . TYR A 1 167 ? -8.749 8.859 3.518 1.00 95.06 167 TYR A O 1
ATOM 1252 N N . THR A 1 168 ? -8.099 7.390 1.943 1.00 93.38 168 THR A N 1
ATOM 1253 C CA . THR A 1 168 ? -8.776 6.245 2.560 1.00 93.38 168 THR A CA 1
ATOM 1254 C C . THR A 1 168 ? -8.137 5.889 3.905 1.00 93.38 168 THR A C 1
ATOM 1256 O O . THR A 1 168 ? -8.859 5.711 4.878 1.00 93.38 168 THR A O 1
ATOM 1259 N N . SER A 1 169 ? -6.803 5.875 4.002 1.00 94.31 169 SER A N 1
ATOM 1260 C CA . SER A 1 169 ? -6.062 5.648 5.252 1.00 94.31 169 SER A CA 1
ATOM 1261 C C . SER A 1 169 ? -6.423 6.678 6.326 1.00 94.31 169 SER A C 1
ATOM 1263 O O . SER A 1 169 ? -6.715 6.310 7.463 1.00 94.31 169 SER A O 1
ATOM 1265 N N . ASN A 1 170 ? -6.474 7.963 5.963 1.00 95.12 170 ASN A N 1
ATOM 1266 C CA . ASN A 1 170 ? -6.840 9.033 6.894 1.00 95.12 170 ASN A CA 1
ATOM 1267 C C . ASN A 1 170 ? -8.294 8.895 7.376 1.00 95.12 170 ASN A C 1
ATOM 1269 O O . ASN A 1 170 ? -8.579 9.043 8.567 1.00 95.12 170 ASN A O 1
ATOM 1273 N N . ASN A 1 171 ? -9.217 8.546 6.474 1.00 93.56 171 ASN A N 1
ATOM 1274 C CA . ASN A 1 171 ? -10.613 8.303 6.834 1.00 93.56 171 ASN A CA 1
ATOM 1275 C C . ASN A 1 171 ? -10.774 7.077 7.753 1.00 93.56 171 ASN A C 1
ATOM 1277 O O . ASN A 1 171 ? -11.500 7.135 8.745 1.00 93.56 171 ASN A O 1
ATOM 1281 N N . LEU A 1 172 ? -10.057 5.984 7.475 1.00 92.88 172 LEU A N 1
ATOM 1282 C CA . LEU A 1 172 ? -10.034 4.803 8.341 1.00 92.88 172 LEU A CA 1
ATOM 1283 C C . LEU A 1 172 ? -9.508 5.152 9.738 1.00 92.88 172 LEU A C 1
ATOM 1285 O O . LEU A 1 172 ? -10.148 4.797 10.724 1.00 92.88 172 LEU A O 1
ATOM 1289 N N . GLY A 1 173 ? -8.414 5.917 9.826 1.00 94.56 173 GLY A N 1
ATOM 1290 C CA . GLY A 1 173 ? -7.848 6.366 11.101 1.00 94.56 173 GLY A CA 1
ATOM 1291 C C . GLY A 1 173 ? -8.844 7.169 11.944 1.00 94.56 173 GLY A C 1
ATOM 1292 O O . GLY A 1 173 ? -9.079 6.836 13.104 1.00 94.56 173 GLY A O 1
ATOM 1293 N N . THR A 1 174 ? -9.507 8.165 11.346 1.00 96.00 174 THR A N 1
ATOM 1294 C CA . THR A 1 174 ? -10.5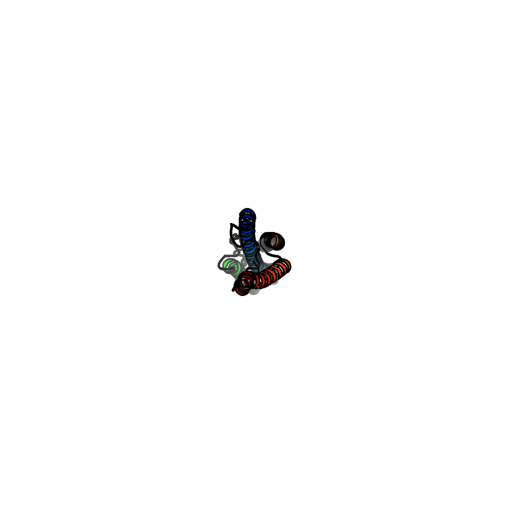41 8.950 12.055 1.00 96.00 174 THR A CA 1
ATOM 1295 C C . THR A 1 174 ? -11.752 8.103 12.458 1.00 96.00 174 THR A C 1
ATOM 1297 O O . THR A 1 174 ? -12.337 8.308 13.522 1.00 96.00 174 THR A O 1
ATOM 1300 N N . THR A 1 175 ? -12.131 7.113 11.648 1.00 94.19 175 THR A N 1
ATOM 1301 C CA . THR A 1 175 ? -13.237 6.200 11.970 1.00 94.19 175 THR A CA 1
ATOM 1302 C C . THR A 1 175 ? -12.878 5.283 13.140 1.00 94.19 175 THR A C 1
ATOM 1304 O O . THR A 1 175 ? -13.681 5.131 14.061 1.00 94.19 175 THR A O 1
ATOM 1307 N N . VAL A 1 176 ? -11.663 4.722 13.151 1.00 94.94 176 VAL A N 1
ATOM 1308 C CA . VAL A 1 176 ? -11.141 3.901 14.256 1.00 94.94 176 VAL A CA 1
ATOM 1309 C C . VAL A 1 176 ? -11.101 4.702 15.555 1.00 94.94 176 VAL A C 1
ATOM 1311 O O . VAL A 1 176 ? -11.565 4.207 16.583 1.00 94.94 176 VAL A O 1
ATOM 1314 N N . GLU A 1 177 ? -10.630 5.949 15.518 1.00 96.06 177 GLU A N 1
ATOM 1315 C CA . GLU A 1 177 ? -10.597 6.826 16.693 1.00 96.06 177 GLU A CA 1
ATOM 1316 C C . GLU A 1 177 ? -12.008 7.086 17.247 1.00 96.06 177 GLU A C 1
ATOM 1318 O O . GLU A 1 177 ? -12.268 6.888 18.437 1.00 96.06 177 GLU A O 1
ATOM 1323 N N . ASN A 1 178 ? -12.959 7.436 16.376 1.00 96.06 178 ASN A N 1
ATOM 1324 C CA . ASN A 1 178 ? -14.344 7.700 16.769 1.00 96.06 178 ASN A CA 1
ATOM 1325 C C . ASN A 1 178 ? -15.061 6.457 17.326 1.00 96.06 178 ASN A C 1
ATOM 1327 O O . ASN A 1 178 ? -15.827 6.559 18.296 1.00 96.06 178 ASN A O 1
ATOM 1331 N N . LEU A 1 179 ? -14.823 5.280 16.736 1.00 95.06 179 LEU A N 1
ATOM 1332 C CA . LEU A 1 179 ? -15.368 4.014 17.229 1.00 95.06 179 LEU A CA 1
ATOM 1333 C C . LEU A 1 179 ? -14.731 3.608 18.558 1.00 95.06 179 LEU A C 1
ATOM 1335 O O . LEU A 1 179 ? -15.453 3.182 19.455 1.00 95.06 179 LEU A O 1
ATOM 1339 N N . THR A 1 180 ? -13.426 3.818 18.730 1.00 95.75 180 THR A N 1
ATOM 1340 C CA . THR A 1 180 ? -12.717 3.549 19.992 1.00 95.75 180 THR A CA 1
ATOM 1341 C C . THR A 1 180 ? -13.222 4.452 21.112 1.00 95.75 180 THR A C 1
ATOM 1343 O O . THR A 1 180 ? -13.555 3.972 22.194 1.00 95.75 180 THR A O 1
ATOM 1346 N N . ALA A 1 181 ? -13.396 5.748 20.842 1.00 96.69 181 ALA A N 1
ATOM 1347 C CA . ALA A 1 181 ? -13.991 6.675 21.801 1.00 96.69 181 ALA A CA 1
ATOM 1348 C C . ALA A 1 181 ? -15.439 6.289 22.162 1.00 96.69 181 ALA A C 1
ATOM 1350 O O . ALA A 1 181 ? -15.882 6.471 23.299 1.00 96.69 181 ALA A O 1
ATOM 1351 N N . SER A 1 182 ? -16.196 5.752 21.201 1.00 95.31 182 SER A N 1
ATOM 1352 C CA . SER A 1 182 ? -17.565 5.281 21.431 1.00 95.31 182 SER A CA 1
ATOM 1353 C C . SER A 1 182 ? -17.612 3.977 22.228 1.00 95.31 182 SER A C 1
ATOM 1355 O O . SER A 1 182 ? -18.450 3.854 23.120 1.00 95.31 182 SER A O 1
ATOM 1357 N N . GLU A 1 183 ? -16.697 3.042 21.967 1.00 94.88 183 GLU A N 1
ATOM 1358 C CA . GLU A 1 183 ? -16.568 1.786 22.712 1.00 94.88 183 GLU A CA 1
ATOM 1359 C C . GLU A 1 183 ? -16.127 2.040 24.156 1.00 94.88 183 GLU A C 1
ATOM 1361 O O . GLU A 1 183 ? -16.764 1.518 25.074 1.00 94.88 183 GLU A O 1
ATOM 1366 N N . SER A 1 184 ? -15.165 2.944 24.366 1.00 95.62 184 SER A N 1
ATOM 1367 C CA . SER A 1 184 ? -14.711 3.377 25.692 1.00 95.62 184 SER A CA 1
ATOM 1368 C C . SER A 1 184 ? -15.862 3.943 26.533 1.00 95.62 184 SER A C 1
ATOM 1370 O O . SER A 1 184 ? -16.086 3.506 27.660 1.00 95.62 184 SER A O 1
ATOM 1372 N N . ARG A 1 185 ? -16.711 4.820 25.968 1.00 93.25 185 ARG A N 1
ATOM 1373 C CA . ARG A 1 185 ? -17.906 5.337 26.675 1.00 93.25 185 ARG A CA 1
ATOM 1374 C C . ARG A 1 185 ? -18.897 4.246 27.091 1.00 93.25 185 ARG A C 1
ATOM 1376 O O . ARG A 1 185 ? -19.632 4.418 28.066 1.00 93.25 185 ARG A O 1
ATOM 1383 N N . ILE A 1 186 ? -18.974 3.154 26.333 1.00 91.00 186 ILE A N 1
ATOM 1384 C CA . ILE A 1 186 ? -19.890 2.045 26.617 1.00 91.00 186 ILE A CA 1
ATOM 1385 C C . ILE A 1 186 ? -19.278 1.100 27.653 1.00 91.00 186 ILE A C 1
ATOM 1387 O O . ILE A 1 186 ? -19.981 0.661 28.573 1.00 91.00 186 ILE A O 1
ATOM 1391 N N . ARG A 1 187 ? -17.992 0.775 27.521 1.00 91.69 187 ARG A N 1
ATOM 1392 C CA . ARG A 1 187 ? -17.383 -0.343 28.239 1.00 91.69 187 ARG A CA 1
ATOM 1393 C C . ARG A 1 187 ? -16.469 0.074 29.381 1.00 91.69 187 ARG A C 1
ATOM 1395 O O . ARG A 1 187 ? -16.422 -0.667 30.362 1.00 91.69 187 ARG A O 1
ATOM 1402 N N . ASP A 1 188 ? -15.813 1.224 29.317 1.00 94.31 188 ASP A N 1
ATOM 1403 C CA . ASP A 1 188 ? -14.863 1.652 30.344 1.00 94.31 188 ASP A CA 1
ATOM 1404 C C . ASP A 1 188 ? -15.577 2.234 31.571 1.00 94.31 188 ASP A C 1
ATOM 1406 O O . ASP A 1 188 ? -16.680 2.789 31.497 1.00 94.31 188 ASP A O 1
ATOM 1410 N N . THR A 1 189 ? -14.963 2.065 32.745 1.00 91.12 189 THR A N 1
ATOM 1411 C CA . THR A 1 189 ? -15.406 2.733 33.979 1.00 91.12 189 THR A CA 1
ATOM 1412 C C . THR A 1 189 ? -14.672 4.040 34.222 1.00 91.12 189 THR A C 1
ATOM 1414 O O . THR A 1 189 ? -13.460 4.121 34.054 1.00 91.12 189 THR A O 1
ATOM 1417 N N . ASP A 1 190 ? -15.382 5.007 34.803 1.00 93.19 190 ASP A N 1
ATOM 1418 C CA . ASP A 1 190 ? -14.760 6.117 35.522 1.00 93.19 190 ASP A CA 1
ATOM 1419 C C . ASP A 1 190 ? -14.111 5.602 36.823 1.00 93.19 190 ASP A C 1
ATOM 1421 O O . ASP A 1 190 ? -14.790 5.276 37.805 1.00 93.19 190 ASP A O 1
ATOM 1425 N N . MET A 1 191 ? -12.779 5.523 36.816 1.00 91.75 191 MET A N 1
ATOM 1426 C CA . MET A 1 191 ? -11.984 5.028 37.941 1.00 91.75 191 MET A CA 1
ATOM 1427 C C . MET A 1 191 ? -12.151 5.883 39.198 1.00 91.75 191 MET A C 1
ATOM 1429 O O . MET A 1 191 ? -12.184 5.334 40.298 1.00 91.75 191 MET A O 1
ATOM 1433 N N . ALA A 1 192 ? -12.300 7.205 39.068 1.00 92.62 192 ALA A N 1
ATOM 1434 C CA . ALA A 1 192 ? -12.452 8.082 40.225 1.00 92.62 192 ALA A CA 1
ATOM 1435 C C . ALA A 1 192 ? -13.768 7.783 40.953 1.00 92.62 192 ALA A C 1
ATOM 1437 O O . ALA A 1 192 ? -13.791 7.612 42.176 1.00 92.62 192 ALA A O 1
ATOM 1438 N N . LYS A 1 193 ? -14.857 7.625 40.194 1.00 92.94 193 LYS A N 1
ATOM 1439 C CA . LYS A 1 193 ? -16.169 7.278 40.749 1.00 92.94 193 LYS A CA 1
ATOM 1440 C C . LYS A 1 193 ? -16.170 5.909 41.434 1.00 92.94 193 LYS A C 1
ATOM 1442 O O . LYS A 1 193 ? -16.705 5.777 42.537 1.00 92.94 193 LYS A O 1
ATOM 1447 N N . GLU A 1 194 ? -15.559 4.900 40.817 1.00 92.12 194 GLU A N 1
ATOM 1448 C CA . GLU A 1 194 ? -15.468 3.556 41.403 1.00 92.12 194 GLU A CA 1
ATOM 1449 C C . GLU A 1 194 ? -14.552 3.518 42.641 1.00 92.12 194 GLU A C 1
ATOM 1451 O O . GLU A 1 194 ? -14.848 2.798 43.594 1.00 92.12 194 GLU A O 1
ATOM 1456 N N . MET A 1 195 ? -13.493 4.335 42.698 1.00 91.69 195 MET A N 1
ATOM 1457 C CA . MET A 1 195 ? -12.633 4.455 43.887 1.00 91.69 195 MET A CA 1
ATOM 1458 C C . MET A 1 195 ? -13.366 5.098 45.070 1.00 91.69 195 MET A C 1
ATOM 1460 O O . MET A 1 195 ? -13.225 4.636 46.204 1.00 91.69 195 MET A O 1
ATOM 1464 N N . VAL A 1 196 ? -14.201 6.115 44.821 1.00 94.56 196 VAL A N 1
ATOM 1465 C CA . VAL A 1 196 ? -15.072 6.700 45.856 1.00 94.56 196 VAL A CA 1
ATOM 1466 C C . VAL A 1 196 ? -16.073 5.661 46.366 1.00 94.56 196 VAL A C 1
ATOM 1468 O O . VAL A 1 196 ? -16.274 5.540 47.576 1.00 94.56 196 VAL A O 1
ATOM 1471 N N . ALA A 1 197 ? -16.663 4.869 45.466 1.00 92.19 197 ALA A N 1
ATOM 1472 C CA . ALA A 1 197 ? -17.573 3.791 45.843 1.00 92.19 197 ALA A CA 1
ATOM 1473 C C . ALA A 1 197 ? -16.868 2.692 46.660 1.00 92.19 197 ALA A C 1
ATOM 1475 O O . ALA A 1 197 ? -17.406 2.247 47.675 1.00 92.19 197 ALA A O 1
ATOM 1476 N N . LEU A 1 198 ? -15.652 2.297 46.271 1.00 94.12 198 LEU A N 1
ATOM 1477 C CA . LEU A 1 198 ? -14.836 1.343 47.024 1.00 94.12 198 LEU A CA 1
ATOM 1478 C C . LEU A 1 198 ? -14.508 1.870 48.425 1.00 94.12 198 LEU A C 1
ATOM 1480 O O . LEU A 1 198 ? -14.696 1.151 49.403 1.00 94.12 198 LEU A O 1
ATOM 1484 N N . SER A 1 199 ? -14.070 3.127 48.532 1.00 94.69 199 SER A N 1
ATOM 1485 C CA . SER A 1 199 ? -13.774 3.766 49.818 1.00 94.69 199 SER A CA 1
ATOM 1486 C C . SER A 1 199 ? -15.008 3.803 50.726 1.00 94.69 199 SER A C 1
ATOM 1488 O O . SER A 1 199 ? -14.950 3.356 51.872 1.00 94.69 199 SER A O 1
ATOM 1490 N N . LYS A 1 200 ? -16.166 4.211 50.186 1.00 94.88 200 LYS A N 1
ATOM 1491 C CA . LYS A 1 200 ? -17.452 4.170 50.898 1.00 94.88 200 LYS A CA 1
ATOM 1492 C C . LYS A 1 200 ? -17.781 2.760 51.399 1.00 94.88 200 LYS A C 1
ATOM 1494 O O . LYS A 1 200 ? -18.182 2.605 52.551 1.00 94.88 200 LYS A O 1
ATOM 1499 N N . ASN A 1 201 ? -17.610 1.740 50.560 1.00 95.56 201 ASN A N 1
ATOM 1500 C CA . ASN A 1 201 ? -17.895 0.353 50.932 1.00 95.56 201 ASN A CA 1
ATOM 1501 C C . ASN A 1 201 ? -16.934 -0.167 52.011 1.00 95.56 201 ASN A C 1
ATOM 1503 O O . ASN A 1 201 ? -17.378 -0.858 52.923 1.00 95.56 201 ASN A O 1
ATOM 1507 N N . ASN A 1 202 ? -15.655 0.210 51.972 1.00 94.06 202 ASN A N 1
ATOM 1508 C CA . ASN A 1 202 ? -14.690 -0.139 53.018 1.00 94.06 202 ASN A CA 1
ATOM 1509 C C . ASN A 1 202 ? -15.047 0.507 54.364 1.00 94.06 202 ASN A C 1
ATOM 1511 O O . ASN A 1 202 ? -15.041 -0.175 55.388 1.00 94.06 202 ASN A O 1
ATOM 1515 N N . ILE A 1 203 ? -15.434 1.788 54.359 1.00 94.06 203 ILE A N 1
ATOM 1516 C CA . ILE A 1 203 ? -15.898 2.490 55.565 1.00 94.06 203 ILE A CA 1
ATOM 1517 C C . ILE A 1 203 ? -17.156 1.813 56.128 1.00 94.06 203 ILE A C 1
ATOM 1519 O O . ILE A 1 203 ? -17.241 1.575 57.331 1.00 94.06 203 ILE A O 1
ATOM 1523 N N . LEU A 1 204 ? -18.116 1.445 55.272 1.00 94.06 204 LEU A N 1
ATOM 1524 C CA . LEU A 1 204 ? -19.323 0.725 55.690 1.00 94.06 204 LEU A CA 1
ATOM 1525 C C . LEU A 1 204 ? -19.016 -0.664 56.254 1.00 94.06 204 L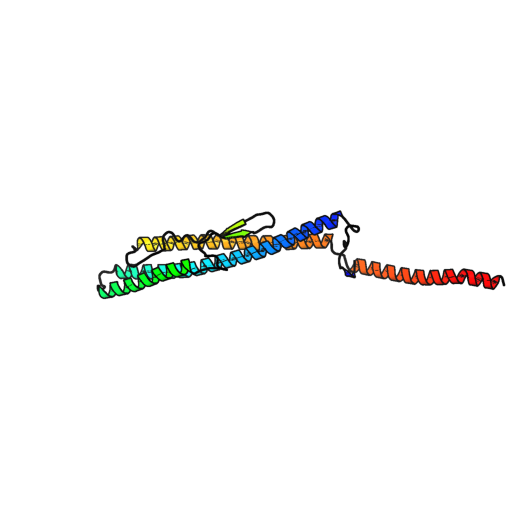EU A C 1
ATOM 1527 O O . LEU A 1 204 ? -19.641 -1.061 57.234 1.00 94.06 204 LEU A O 1
ATOM 1531 N N . LEU A 1 205 ? -18.067 -1.399 55.673 1.00 95.88 205 LEU A N 1
ATOM 1532 C CA . LEU A 1 205 ? -17.640 -2.701 56.188 1.00 95.88 205 LEU A CA 1
ATOM 1533 C C . LEU A 1 205 ? -16.974 -2.568 57.559 1.00 95.88 205 LEU A C 1
ATOM 1535 O O . LEU A 1 205 ? -17.287 -3.350 58.455 1.00 95.88 205 LEU A O 1
ATOM 1539 N N . GLN A 1 206 ? -16.113 -1.567 57.749 1.00 94.12 206 GLN A N 1
ATOM 1540 C CA . GLN A 1 206 ? -15.482 -1.291 59.040 1.00 94.12 206 GLN A CA 1
ATOM 1541 C C . GLN A 1 206 ? -16.524 -0.882 60.092 1.00 94.12 206 GLN A C 1
ATOM 1543 O O . GLN A 1 206 ? -16.540 -1.440 61.187 1.00 94.12 206 GLN A O 1
ATOM 1548 N N . ALA A 1 207 ? -17.455 0.010 59.737 1.00 93.12 207 ALA A N 1
ATOM 1549 C CA . ALA A 1 207 ? -18.565 0.398 60.606 1.00 93.12 207 ALA A CA 1
ATOM 1550 C C . ALA A 1 207 ? -19.479 -0.792 60.939 1.00 93.12 207 ALA A C 1
ATOM 1552 O O . ALA A 1 207 ? -19.866 -0.964 62.090 1.00 93.12 207 ALA A O 1
ATOM 1553 N N . SER A 1 208 ? -19.783 -1.652 59.963 1.00 91.94 208 SER A N 1
ATOM 1554 C CA . SER A 1 208 ? -20.593 -2.858 60.171 1.00 91.94 208 SER A CA 1
ATOM 1555 C C . SER A 1 208 ? -19.896 -3.846 61.098 1.00 91.94 208 SER A C 1
ATOM 1557 O O . SER A 1 208 ? -20.551 -4.407 61.963 1.00 91.94 208 SER A O 1
ATOM 1559 N N . GLN A 1 209 ? -18.577 -4.028 60.985 1.00 92.50 209 GLN A N 1
ATOM 1560 C CA . GLN A 1 209 ? -17.806 -4.869 61.908 1.00 92.50 209 GLN A CA 1
ATOM 1561 C C . GLN A 1 209 ? -17.822 -4.308 63.334 1.00 92.50 209 GLN A C 1
ATOM 1563 O O . GLN A 1 209 ? -18.068 -5.060 64.276 1.00 92.50 209 GLN A O 1
ATOM 1568 N N . SER A 1 210 ? -17.639 -2.993 63.502 1.00 90.75 210 SER A N 1
ATOM 1569 C CA . SER A 1 210 ? -17.751 -2.334 64.810 1.00 90.75 210 SER A CA 1
ATOM 1570 C C . SER A 1 210 ? -19.163 -2.442 65.395 1.00 90.75 210 SER A C 1
ATOM 1572 O O . SER A 1 210 ? -19.318 -2.722 66.580 1.00 90.75 210 SER A O 1
ATOM 1574 N N . MET A 1 211 ? -20.200 -2.289 64.568 1.00 89.62 211 MET A N 1
ATOM 1575 C CA . MET A 1 211 ? -21.598 -2.423 64.989 1.00 89.62 211 MET A CA 1
ATOM 1576 C C . MET A 1 211 ? -21.981 -3.868 65.309 1.00 89.62 211 MET A C 1
ATOM 1578 O O . MET A 1 211 ? -22.726 -4.095 66.254 1.00 89.62 211 MET A O 1
ATOM 1582 N N . LEU A 1 212 ? -21.461 -4.853 64.574 1.00 88.56 212 LEU A N 1
ATOM 1583 C CA . LEU A 1 212 ? -21.681 -6.276 64.847 1.00 88.56 212 LEU A CA 1
ATOM 1584 C C . LEU A 1 212 ? -20.961 -6.686 66.141 1.00 88.56 212 LEU A C 1
ATOM 1586 O O . LEU A 1 212 ? -21.535 -7.386 66.971 1.00 88.56 212 LEU A O 1
ATOM 1590 N N . ALA A 1 213 ? -19.749 -6.174 66.375 1.00 87.12 213 ALA A N 1
ATOM 1591 C CA . ALA A 1 213 ? -19.057 -6.332 67.652 1.00 87.12 213 ALA A CA 1
ATOM 1592 C C . ALA A 1 213 ? -19.863 -5.724 68.817 1.00 87.12 213 ALA A C 1
ATOM 1594 O O . ALA A 1 213 ? -20.055 -6.389 69.834 1.00 87.12 213 ALA A O 1
ATOM 1595 N N . GLN A 1 214 ? -20.415 -4.517 68.644 1.00 84.81 214 GLN A N 1
ATOM 1596 C CA . GLN A 1 214 ? -21.276 -3.873 69.642 1.00 84.81 214 GLN A CA 1
ATOM 1597 C C . GLN A 1 214 ? -22.591 -4.642 69.866 1.00 84.81 214 GLN A C 1
ATOM 1599 O O . GLN A 1 214 ? -23.025 -4.825 71.004 1.00 84.81 214 GLN A O 1
ATOM 1604 N N . ALA A 1 215 ? -23.211 -5.138 68.792 1.00 84.88 215 ALA A N 1
ATOM 1605 C CA . ALA A 1 215 ? -24.427 -5.944 68.843 1.00 84.88 215 ALA A CA 1
ATOM 1606 C C . ALA A 1 215 ? -24.200 -7.301 69.527 1.00 84.88 215 ALA A C 1
ATOM 1608 O O . ALA A 1 215 ? -25.096 -7.784 70.208 1.00 84.88 215 ALA A O 1
ATOM 1609 N N . ASN A 1 216 ? -23.005 -7.889 69.416 1.00 82.12 216 ASN A N 1
ATOM 1610 C CA . ASN A 1 216 ? -22.638 -9.108 70.143 1.00 82.12 216 ASN A CA 1
ATOM 1611 C C . ASN A 1 216 ? -22.358 -8.857 71.637 1.00 82.12 216 ASN A C 1
ATOM 1613 O O . ASN A 1 216 ? -22.577 -9.750 72.455 1.00 82.12 216 ASN A O 1
ATOM 1617 N N . GLN A 1 217 ? -21.898 -7.659 72.013 1.00 83.44 217 GLN A N 1
ATOM 1618 C CA . GLN A 1 217 ? -21.623 -7.297 73.411 1.00 83.44 217 GLN A CA 1
ATOM 1619 C C . GLN A 1 217 ? -22.867 -6.811 74.172 1.00 83.44 217 GLN A C 1
ATOM 1621 O O . GLN A 1 217 ? -22.971 -7.020 75.381 1.00 83.44 217 GLN A O 1
ATOM 1626 N N . SER A 1 218 ? -23.841 -6.210 73.485 1.00 76.38 218 SER A N 1
ATOM 1627 C CA . SER A 1 218 ? -25.069 -5.697 74.110 1.00 76.38 218 SER A CA 1
ATOM 1628 C C . SER A 1 218 ? -25.879 -6.764 74.886 1.00 76.38 218 SER A C 1
ATOM 1630 O O . SER A 1 218 ? -26.251 -6.482 76.027 1.00 76.38 218 SER A O 1
ATOM 1632 N N . PRO A 1 219 ? -26.085 -8.002 74.386 1.00 75.12 219 PRO A N 1
ATOM 1633 C CA . PRO A 1 219 ? -26.726 -9.074 75.151 1.00 75.12 219 PRO A CA 1
ATOM 1634 C C . PRO A 1 219 ? -25.907 -9.525 76.366 1.00 75.12 219 PRO A C 1
ATOM 1636 O O . PRO A 1 219 ? -26.485 -9.898 77.384 1.00 75.12 219 PRO A O 1
ATOM 1639 N N . GLN A 1 220 ? -24.571 -9.481 76.288 1.00 68.31 220 GLN A N 1
ATOM 1640 C CA . GLN A 1 220 ? -23.688 -9.892 77.387 1.00 68.31 220 GLN A CA 1
ATOM 1641 C C . GLN A 1 220 ? -23.719 -8.895 78.552 1.00 68.31 220 GLN A C 1
ATOM 1643 O O . GLN A 1 220 ? -23.729 -9.321 79.705 1.00 68.31 220 GLN A O 1
ATOM 1648 N N . GLY A 1 221 ? -23.817 -7.592 78.265 1.00 68.69 221 GLY A N 1
ATOM 1649 C CA . GLY A 1 221 ? -23.984 -6.558 79.294 1.00 68.69 221 GLY A CA 1
ATOM 1650 C C . GLY A 1 221 ? -25.325 -6.647 80.032 1.00 68.69 221 GLY A C 1
ATOM 1651 O O . GLY A 1 221 ? -25.399 -6.371 81.227 1.00 68.69 221 GLY A O 1
ATOM 1652 N N . VAL A 1 222 ? -26.383 -7.096 79.349 1.00 60.50 222 VAL A N 1
ATOM 1653 C CA . VAL A 1 222 ? -27.689 -7.354 79.980 1.00 60.50 222 VAL A CA 1
ATOM 1654 C C . VAL A 1 222 ? -27.653 -8.648 80.801 1.00 60.50 222 VAL A C 1
ATOM 1656 O O . VAL A 1 222 ? -28.178 -8.682 81.912 1.00 60.50 222 VAL A O 1
ATOM 1659 N N . LEU A 1 223 ? -26.972 -9.692 80.316 1.00 57.84 223 LEU A N 1
ATOM 1660 C CA . LEU A 1 223 ? -26.800 -10.943 81.063 1.00 57.84 223 LEU A CA 1
ATOM 1661 C C . LEU A 1 223 ? -25.929 -10.781 82.320 1.00 57.84 223 LEU A C 1
ATOM 1663 O O . LEU A 1 223 ? -26.154 -11.493 83.295 1.00 57.84 223 LEU A O 1
ATOM 1667 N N . SER A 1 224 ? -24.956 -9.861 82.326 1.00 59.47 224 SER A N 1
ATOM 1668 C CA . SER A 1 224 ? -24.170 -9.543 83.528 1.00 59.47 224 SER A CA 1
ATOM 1669 C C . SER A 1 224 ? -24.946 -8.729 84.563 1.00 59.47 224 SER A C 1
ATOM 1671 O O . SER A 1 224 ? -24.563 -8.733 85.724 1.00 59.47 224 SER A O 1
ATOM 1673 N N . LEU A 1 225 ? -26.012 -8.029 84.155 1.00 58.00 225 LEU A N 1
ATOM 1674 C CA . LEU A 1 225 ? -26.871 -7.248 85.054 1.00 58.00 225 LEU A CA 1
ATOM 1675 C C . LEU A 1 225 ? -27.986 -8.089 85.705 1.00 58.00 225 LEU A C 1
ATOM 1677 O O . LEU A 1 225 ? -28.550 -7.681 86.713 1.00 58.00 225 LEU A O 1
ATOM 1681 N N . LEU A 1 226 ? -28.324 -9.235 85.106 1.00 54.59 226 LEU A N 1
ATOM 1682 C CA . LEU A 1 226 ? -29.333 -10.190 85.586 1.00 54.59 226 LEU A CA 1
ATOM 1683 C C . LEU A 1 226 ? -28.742 -11.332 86.440 1.00 54.59 226 LEU A C 1
ATOM 1685 O O . LEU A 1 226 ? -29.483 -12.237 86.824 1.00 54.59 226 LEU A O 1
ATOM 1689 N N . ARG A 1 227 ? -27.431 -11.318 86.705 1.00 47.69 227 ARG A N 1
ATOM 1690 C CA . ARG A 1 227 ? -26.727 -12.293 87.554 1.00 47.69 227 ARG A CA 1
ATOM 1691 C C . ARG A 1 227 ? -26.344 -11.709 88.902 1.00 47.69 227 ARG A C 1
ATOM 1693 O O . ARG A 1 227 ? -26.041 -10.500 88.952 1.00 47.69 227 ARG A O 1
#

Secondary structure (DSSP, 8-state):
-TTT-BS--STTT-HHHHHHHHHHHHHHHHHHHHHHHHHHHHHHHHHHHHHHHHHHHHHHHHHHHHHHHT-TTS-HHHHHHHHHHHHHHHHHHHHHHHH-EETTEETTS-EEEE-STTS-EEEE-----TTTSS--TT--HHHHHHHHHHHHHHHHHHHHHHHHHHHHHHHHHHHHHHHHHHHHHHHB--HHHHHHHHHHHHHHHHHHHHHHHHHHHHHHHHHHH--

Radius of gyration: 36.21 Å; Cα contacts (8 Å, |Δi|>4): 217; chains: 1; bounding box: 60×25×129 Å